Protein AF-0000000083151485 (afdb_homodimer)

Structure (mmCIF, N/CA/C/O backbone):
data_AF-0000000083151485-model_v1
#
loop_
_entity.id
_entity.type
_entity.pdbx_description
1 polymer 'Diacylglycerol kinase'
#
loop_
_atom_site.group_PDB
_atom_site.id
_atom_site.type_symbol
_atom_site.label_atom_id
_atom_site.label_alt_id
_atom_site.label_comp_id
_atom_site.label_asym_id
_atom_site.label_entity_id
_atom_site.label_seq_id
_atom_site.pdbx_PDB_ins_code
_atom_site.Cartn_x
_atom_site.Cartn_y
_atom_site.Cartn_z
_atom_site.occupancy
_atom_site.B_iso_or_equiv
_atom_site.auth_seq_id
_atom_site.auth_comp_id
_atom_site.auth_asym_id
_atom_site.auth_atom_id
_atom_site.pdbx_PDB_model_num
ATOM 1 N N . MET A 1 1 ? -22.031 18.922 10.094 1 28.41 1 MET A N 1
ATOM 2 C CA . MET A 1 1 ? -21.047 17.891 9.75 1 28.41 1 MET A CA 1
ATOM 3 C C . MET A 1 1 ? -21.609 16.953 8.688 1 28.41 1 MET A C 1
ATOM 5 O O . MET A 1 1 ? -22.672 16.359 8.883 1 28.41 1 MET A O 1
ATOM 9 N N . LYS A 1 2 ? -21.5 17.312 7.449 1 38.09 2 LYS A N 1
ATOM 10 C CA . LYS A 1 2 ? -22.344 16.641 6.473 1 38.09 2 LYS A CA 1
ATOM 11 C C . LYS A 1 2 ? -22.422 15.141 6.75 1 38.09 2 LYS A C 1
ATOM 13 O O . LYS A 1 2 ? -21.422 14.531 7.168 1 38.09 2 LYS A O 1
ATOM 18 N N . PRO A 1 3 ? -23.516 14.617 6.891 1 44.16 3 PRO A N 1
ATOM 19 C CA . PRO A 1 3 ? -23.672 13.195 7.207 1 44.16 3 PRO A CA 1
ATOM 20 C C . PRO A 1 3 ? -22.766 12.297 6.367 1 44.16 3 PRO A C 1
ATOM 22 O O . PRO A 1 3 ? -22.641 12.5 5.156 1 44.16 3 PRO A O 1
ATOM 25 N N . GLY A 1 4 ? -21.531 11.992 6.895 1 46.84 4 GLY A N 1
ATOM 26 C CA . GLY A 1 4 ? -20.531 11.219 6.164 1 46.84 4 GLY A CA 1
ATOM 27 C C . GLY A 1 4 ? -21.141 10.117 5.316 1 46.84 4 GLY A C 1
ATOM 28 O O . GLY A 1 4 ? -22.156 9.531 5.688 1 46.84 4 GLY A O 1
ATOM 29 N N . LYS A 1 5 ? -21.156 10.281 4.039 1 56.09 5 LYS A N 1
ATOM 30 C CA . LYS A 1 5 ? -21.688 9.266 3.125 1 56.09 5 LYS A CA 1
ATOM 31 C C . LYS A 1 5 ? -21.547 7.867 3.711 1 56.09 5 LYS A C 1
ATOM 33 O O . LYS A 1 5 ? -20.5 7.523 4.266 1 56.09 5 LYS A O 1
ATOM 38 N N . ARG A 1 6 ? -22.688 7.262 4.109 1 60.94 6 ARG A N 1
ATOM 39 C CA . ARG A 1 6 ? -22.766 5.926 4.688 1 60.94 6 ARG A CA 1
ATOM 40 C C . ARG A 1 6 ? -22.797 4.855 3.602 1 60.94 6 ARG A C 1
ATOM 42 O O . ARG A 1 6 ? -23.188 5.129 2.469 1 60.94 6 ARG A O 1
ATOM 49 N N . GLY A 1 7 ? -22.406 3.799 3.768 1 63.25 7 GLY A N 1
ATOM 50 C CA . GLY A 1 7 ? -22.609 2.604 2.963 1 63.25 7 GLY A CA 1
ATOM 51 C C . GLY A 1 7 ? -21.875 2.656 1.635 1 63.25 7 GLY A C 1
ATOM 52 O O . GLY A 1 7 ? -20.656 2.84 1.596 1 63.25 7 GLY A O 1
ATOM 53 N N . LEU A 1 8 ? -22.578 2.41 0.56 1 72.38 8 LEU A N 1
ATOM 54 C CA . LEU A 1 8 ? -22.125 2.307 -0.822 1 72.38 8 LEU A CA 1
ATOM 55 C C . LEU A 1 8 ? -21.641 3.66 -1.337 1 72.38 8 LEU A C 1
ATOM 57 O O . LEU A 1 8 ? -20.656 3.734 -2.078 1 72.38 8 LEU A O 1
ATOM 61 N N . ALA A 1 9 ? -22.359 4.637 -0.955 1 72.44 9 ALA A N 1
ATOM 62 C CA . ALA A 1 9 ? -22 5.98 -1.4 1 72.44 9 ALA A CA 1
ATOM 63 C C . ALA A 1 9 ? -20.609 6.363 -0.914 1 72.44 9 ALA A C 1
ATOM 65 O O . ALA A 1 9 ? -19.844 7.027 -1.63 1 72.44 9 ALA A O 1
ATOM 66 N N . ARG A 1 10 ? -20.328 5.922 0.227 1 74.88 10 ARG A N 1
ATOM 67 C CA . ARG A 1 10 ? -19.016 6.199 0.784 1 74.88 10 ARG A CA 1
ATOM 68 C C . ARG A 1 10 ? -17.922 5.453 0.019 1 74.88 10 ARG A C 1
ATOM 70 O O . ARG A 1 10 ? -16.844 5.992 -0.227 1 74.88 10 ARG A O 1
ATOM 77 N N . LEU A 1 11 ? -18.297 4.289 -0.333 1 74.94 11 LEU A N 1
ATOM 78 C CA . LEU A 1 11 ? -17.359 3.477 -1.095 1 74.94 11 LEU A CA 1
ATOM 79 C C . LEU A 1 11 ? -17.078 4.105 -2.453 1 74.94 11 LEU A C 1
ATOM 81 O O . LEU A 1 11 ? -15.922 4.129 -2.902 1 74.94 11 LEU A O 1
ATOM 85 N N . ILE A 1 12 ? -18.109 4.547 -3.047 1 78.75 12 ILE A N 1
ATOM 86 C CA . ILE A 1 12 ? -17.969 5.168 -4.359 1 78.75 12 ILE A CA 1
ATOM 87 C C . ILE A 1 12 ? -17.156 6.453 -4.234 1 78.75 12 ILE A C 1
ATOM 89 O O . ILE A 1 12 ? -16.266 6.711 -5.051 1 78.75 12 ILE A O 1
ATOM 93 N N . ALA A 1 13 ? -17.453 7.211 -3.256 1 81.25 13 ALA A N 1
ATOM 94 C CA . ALA A 1 13 ? -16.703 8.445 -3.043 1 81.25 13 ALA A CA 1
ATOM 95 C C . ALA A 1 13 ? -15.227 8.148 -2.775 1 81.25 13 ALA A C 1
ATOM 97 O O . ALA A 1 13 ? -14.336 8.82 -3.305 1 81.25 13 ALA A O 1
ATOM 98 N N . ALA A 1 14 ? -15.016 7.152 -1.971 1 79.5 14 ALA A N 1
ATOM 99 C CA . ALA A 1 14 ? -13.648 6.746 -1.666 1 79.5 14 ALA A CA 1
ATOM 100 C C . ALA A 1 14 ? -12.906 6.32 -2.93 1 79.5 14 ALA A C 1
ATOM 102 O O . ALA A 1 14 ? -11.742 6.664 -3.119 1 79.5 14 ALA A O 1
ATOM 103 N N . ALA A 1 15 ? -13.641 5.621 -3.75 1 84.75 15 ALA A N 1
ATOM 104 C CA . ALA A 1 15 ? -13.055 5.191 -5.02 1 84.75 15 ALA A CA 1
ATOM 105 C C . ALA A 1 15 ? -12.703 6.391 -5.895 1 84.75 15 ALA A C 1
ATOM 107 O O . ALA A 1 15 ? -11.656 6.402 -6.547 1 84.75 15 ALA A O 1
ATOM 108 N N . GLN A 1 16 ? -13.586 7.32 -5.875 1 83.31 16 GLN A N 1
ATOM 109 C CA . GLN A 1 16 ? -13.336 8.523 -6.656 1 83.31 16 GLN A CA 1
ATOM 110 C C . GLN A 1 16 ? -12.109 9.273 -6.141 1 83.31 16 GLN A C 1
ATOM 112 O O . GLN A 1 16 ? -11.266 9.711 -6.922 1 83.31 16 GLN A O 1
ATOM 117 N N . TYR A 1 17 ? -11.992 9.422 -4.852 1 85.5 17 TYR A N 1
ATOM 118 C CA . TYR A 1 17 ? -10.836 10.07 -4.246 1 85.5 17 TYR A CA 1
ATOM 119 C C . TYR A 1 17 ? -9.555 9.336 -4.602 1 85.5 17 TYR A C 1
ATOM 121 O O . TYR A 1 17 ? -8.531 9.961 -4.898 1 85.5 17 TYR A O 1
ATOM 129 N N . SER A 1 18 ? -9.656 8.047 -4.551 1 88.38 18 SER A N 1
ATOM 130 C CA . SER A 1 18 ? -8.492 7.23 -4.879 1 88.38 18 SER A CA 1
ATOM 131 C C . SER A 1 18 ? -8.086 7.406 -6.336 1 88.38 18 SER A C 1
ATOM 133 O O . SER A 1 18 ? -6.898 7.527 -6.645 1 88.38 18 SER A O 1
ATOM 135 N N . CYS A 1 19 ? -9.055 7.453 -7.211 1 90.31 19 CYS A N 1
ATOM 136 C CA . CYS A 1 19 ? -8.773 7.664 -8.625 1 90.31 19 CYS A CA 1
ATOM 137 C C . CYS A 1 19 ? -8.188 9.055 -8.867 1 90.31 19 CYS A C 1
ATOM 139 O O . CYS A 1 19 ? -7.273 9.211 -9.68 1 90.31 19 CYS A O 1
ATOM 141 N N . ASP A 1 20 ? -8.688 9.992 -8.18 1 88.38 20 ASP A N 1
ATOM 142 C CA . ASP A 1 20 ? -8.117 11.336 -8.258 1 88.38 20 ASP A CA 1
ATOM 143 C C . ASP A 1 20 ? -6.668 11.344 -7.793 1 88.38 20 ASP A C 1
ATOM 145 O O . ASP A 1 20 ? -5.824 12.023 -8.383 1 88.38 20 ASP A O 1
ATOM 149 N N . GLY A 1 21 ? -6.445 10.578 -6.777 1 88.19 21 GLY A N 1
ATOM 150 C CA . GLY A 1 21 ? -5.09 10.477 -6.258 1 88.19 21 GLY A CA 1
ATOM 151 C C . GLY A 1 21 ? -4.117 9.859 -7.238 1 88.19 21 GLY A C 1
ATOM 152 O O . GLY A 1 21 ? -3.006 10.359 -7.422 1 88.19 21 GLY A O 1
ATOM 153 N N . LEU A 1 22 ? -4.594 8.844 -7.863 1 93.25 22 LEU A N 1
ATOM 154 C CA . LEU A 1 22 ? -3.771 8.188 -8.875 1 93.25 22 LEU A CA 1
ATOM 155 C C . LEU A 1 22 ? -3.496 9.141 -10.039 1 93.25 22 LEU A C 1
ATOM 157 O O . LEU A 1 22 ? -2.357 9.25 -10.5 1 93.25 22 LEU A O 1
ATOM 161 N N . ALA A 1 23 ? -4.52 9.773 -10.484 1 92.38 23 ALA A N 1
ATOM 162 C CA . ALA A 1 23 ? -4.391 10.711 -11.602 1 92.38 23 ALA A CA 1
ATOM 163 C C . ALA A 1 23 ? -3.459 11.859 -11.242 1 92.38 23 ALA A C 1
ATOM 165 O O . ALA A 1 23 ? -2.611 12.258 -12.047 1 92.38 23 ALA A O 1
ATOM 166 N N . ALA A 1 24 ? -3.594 12.43 -10.109 1 89 24 ALA A N 1
ATOM 167 C CA . ALA A 1 24 ? -2.75 13.531 -9.648 1 89 24 ALA A CA 1
ATOM 168 C C . ALA A 1 24 ? -1.292 13.094 -9.547 1 89 24 ALA A C 1
ATOM 170 O O . ALA A 1 24 ? -0.388 13.812 -9.969 1 89 24 ALA A O 1
ATOM 171 N N . ALA A 1 25 ? -1.093 11.953 -8.938 1 92 25 ALA A N 1
ATOM 172 C CA . ALA A 1 25 ? 0.267 11.438 -8.805 1 92 25 ALA A CA 1
ATOM 173 C C . ALA A 1 25 ? 0.902 11.219 -10.172 1 92 25 ALA A C 1
ATOM 175 O O . ALA A 1 25 ? 2.064 11.562 -10.391 1 92 25 ALA A O 1
ATOM 176 N N . TYR A 1 26 ? 0.165 10.664 -11.109 1 94.25 26 TYR A N 1
ATOM 177 C CA . TYR A 1 26 ? 0.667 10.406 -12.453 1 94.25 26 TYR A CA 1
ATOM 178 C C . TYR A 1 26 ? 1.009 11.703 -13.172 1 94.25 26 TYR A C 1
ATOM 180 O O . TYR A 1 26 ? 2.033 11.789 -13.852 1 94.25 26 TYR A O 1
ATOM 188 N N . ARG A 1 27 ? 0.194 12.688 -13 1 90.88 27 ARG A N 1
ATOM 189 C CA . ARG A 1 27 ? 0.363 13.945 -13.727 1 90.88 27 ARG A CA 1
ATOM 190 C C . ARG A 1 27 ? 1.455 14.797 -13.086 1 90.88 27 ARG A C 1
ATOM 192 O O . ARG A 1 27 ? 2.229 15.453 -13.789 1 90.88 27 ARG A O 1
ATOM 199 N N . ASN A 1 28 ? 1.609 14.773 -11.781 1 89.62 28 ASN A N 1
ATOM 200 C CA . ASN A 1 28 ? 2.439 15.758 -11.109 1 89.62 28 ASN A CA 1
ATOM 201 C C . ASN A 1 28 ? 3.762 15.156 -10.641 1 89.62 28 ASN A C 1
ATOM 203 O O . ASN A 1 28 ? 4.711 15.883 -10.344 1 89.62 28 ASN A O 1
ATOM 207 N N . GLU A 1 29 ? 3.787 13.852 -10.5 1 92.75 29 GLU A N 1
ATOM 208 C CA . GLU A 1 29 ? 4.984 13.188 -10 1 92.75 29 GLU A CA 1
ATOM 209 C C . GLU A 1 29 ? 5.672 12.383 -11.102 1 92.75 29 GLU A C 1
ATOM 211 O O . GLU A 1 29 ? 5.25 11.273 -11.422 1 92.75 29 GLU A O 1
ATOM 216 N N . ALA A 1 30 ? 6.789 12.922 -11.594 1 94 30 ALA A N 1
ATOM 217 C CA . ALA A 1 30 ? 7.523 12.25 -12.664 1 94 30 ALA A CA 1
ATOM 218 C C . ALA A 1 30 ? 7.961 10.852 -12.234 1 94 30 ALA A C 1
ATOM 220 O O . ALA A 1 30 ? 7.914 9.914 -13.031 1 94 30 ALA A O 1
ATOM 221 N N . ALA A 1 31 ? 8.43 10.773 -10.977 1 94.38 31 ALA A N 1
ATO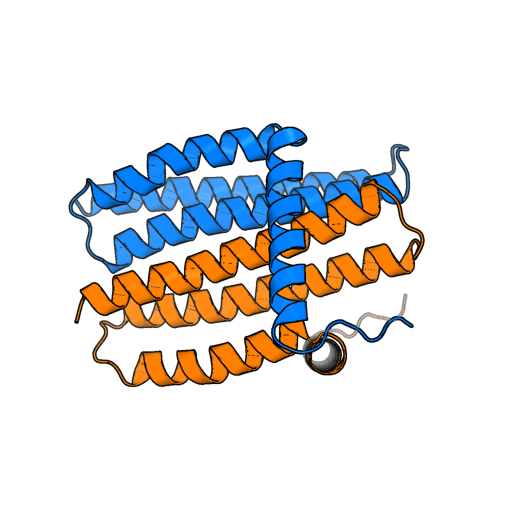M 222 C CA . ALA A 1 31 ? 8.852 9.477 -10.453 1 94.38 31 ALA A CA 1
ATOM 223 C C . ALA A 1 31 ? 7.723 8.461 -10.516 1 94.38 31 ALA A C 1
ATOM 225 O O . ALA A 1 31 ? 7.934 7.312 -10.914 1 94.38 31 ALA A O 1
ATOM 226 N N . PHE A 1 32 ? 6.543 8.789 -10.188 1 96.38 32 PHE A N 1
ATOM 227 C CA . PHE A 1 32 ? 5.41 7.871 -10.227 1 96.38 32 PHE A CA 1
ATOM 228 C C . PHE A 1 32 ? 5.09 7.465 -11.664 1 96.38 32 PHE A C 1
ATOM 230 O O . PHE A 1 32 ? 4.816 6.297 -11.938 1 96.38 32 PHE A O 1
ATOM 237 N N . ARG A 1 33 ? 5.137 8.391 -12.555 1 96.88 33 ARG A N 1
ATOM 238 C CA . ARG A 1 33 ? 4.895 8.102 -13.961 1 96.88 33 ARG A CA 1
ATOM 239 C C . ARG A 1 33 ? 5.887 7.074 -14.492 1 96.88 33 ARG A C 1
ATOM 241 O O . ARG A 1 33 ? 5.504 6.137 -15.195 1 96.88 33 ARG A O 1
ATOM 248 N N . GLN A 1 34 ? 7.07 7.242 -14.172 1 97.44 34 GLN A N 1
ATOM 249 C CA . GLN A 1 34 ? 8.109 6.316 -14.602 1 97.44 34 GLN A CA 1
ATOM 250 C C . GLN A 1 34 ? 7.871 4.914 -14.055 1 97.44 34 GLN A C 1
ATOM 252 O O . GLN A 1 34 ? 8.047 3.922 -14.766 1 97.44 34 GLN A O 1
ATOM 257 N N . LEU A 1 35 ? 7.457 4.891 -12.828 1 98.12 35 LEU A N 1
ATOM 258 C CA . LEU A 1 35 ? 7.184 3.594 -12.211 1 98.12 35 LEU A CA 1
ATOM 259 C C . LEU A 1 35 ? 5.977 2.928 -12.859 1 98.12 35 LEU A C 1
ATOM 261 O O . LEU A 1 35 ? 5.965 1.712 -13.062 1 98.12 35 LEU A O 1
ATOM 265 N N . VAL A 1 36 ? 4.973 3.699 -13.141 1 98 36 VAL A N 1
ATOM 266 C CA . VAL A 1 36 ? 3.793 3.146 -13.797 1 98 36 VAL A CA 1
ATOM 267 C C . VAL A 1 36 ? 4.195 2.492 -15.117 1 98 36 VAL A C 1
ATOM 269 O O . VAL A 1 36 ? 3.771 1.373 -15.422 1 98 36 VAL A O 1
ATOM 272 N N . TRP A 1 37 ? 5.047 3.123 -15.867 1 97.88 37 TRP A N 1
ATOM 273 C CA . TRP A 1 37 ? 5.477 2.586 -17.156 1 97.88 37 TRP A CA 1
ATOM 274 C C . TRP A 1 37 ? 6.383 1.374 -16.969 1 97.88 37 TRP A C 1
ATOM 276 O O . TRP A 1 37 ? 6.301 0.402 -17.719 1 97.88 37 TRP A O 1
ATOM 286 N N . LEU A 1 38 ? 7.254 1.424 -16.031 1 98.38 38 LEU A N 1
ATOM 287 C CA . LEU A 1 38 ? 8.109 0.281 -15.719 1 98.38 38 LEU A CA 1
ATOM 288 C C . LEU A 1 38 ? 7.27 -0.956 -15.414 1 98.38 38 LEU A C 1
ATOM 290 O O . LEU A 1 38 ? 7.496 -2.021 -15.992 1 98.38 38 LEU A O 1
ATOM 294 N N . HIS A 1 39 ? 6.27 -0.788 -14.586 1 98.44 39 HIS A N 1
ATOM 295 C CA . HIS A 1 39 ? 5.488 -1.941 -14.156 1 98.44 39 HIS A CA 1
ATOM 296 C C . HIS A 1 39 ? 4.473 -2.348 -15.219 1 98.44 39 HIS A C 1
ATOM 298 O O . HIS A 1 39 ? 4.039 -3.502 -15.258 1 98.44 39 HIS A O 1
ATOM 304 N N . ALA A 1 40 ? 4.113 -1.4 -16.125 1 98.12 40 ALA A N 1
ATOM 305 C CA . ALA A 1 40 ? 3.283 -1.755 -17.281 1 98.12 40 ALA A CA 1
ATOM 306 C C . ALA A 1 40 ? 3.99 -2.768 -18.172 1 98.12 40 ALA A C 1
ATOM 308 O O . ALA A 1 40 ? 3.34 -3.533 -18.891 1 98.12 40 ALA A O 1
ATOM 309 N N . VAL A 1 41 ? 5.27 -2.779 -18.125 1 98.25 41 VAL A N 1
ATOM 310 C CA . VAL A 1 41 ? 6.066 -3.727 -18.891 1 98.25 41 VAL A CA 1
ATOM 311 C C . VAL A 1 41 ? 6.316 -4.988 -18.062 1 98.25 41 VAL A C 1
ATOM 313 O O . VAL A 1 41 ? 6.113 -6.105 -18.547 1 98.25 41 VAL A O 1
ATOM 316 N N . LEU A 1 42 ? 6.68 -4.879 -16.844 1 98.56 42 LEU A N 1
ATOM 317 C CA . LEU A 1 42 ? 7.098 -6 -16 1 98.56 42 LEU A CA 1
ATOM 318 C C . LEU A 1 42 ? 5.922 -6.922 -15.703 1 98.56 42 LEU A C 1
ATOM 320 O O . LEU A 1 42 ? 6.086 -8.141 -15.641 1 98.56 42 LEU A O 1
ATOM 324 N N . LEU A 1 43 ? 4.715 -6.328 -15.484 1 98.5 43 LEU A N 1
ATOM 325 C CA . LEU A 1 43 ? 3.57 -7.137 -15.078 1 98.5 43 LEU A CA 1
ATOM 326 C C . LEU A 1 43 ? 3.162 -8.102 -16.188 1 98.5 43 LEU A C 1
ATOM 328 O O . LEU A 1 43 ? 3.033 -9.305 -15.953 1 98.5 43 LEU A O 1
ATOM 332 N N . PRO A 1 44 ? 3.008 -7.664 -17.484 1 98.19 44 PRO A N 1
ATOM 333 C CA . PRO A 1 44 ? 2.734 -8.617 -18.547 1 98.19 44 PRO A CA 1
ATOM 334 C C . PRO A 1 44 ? 3.855 -9.641 -18.734 1 98.19 44 PRO A C 1
ATOM 336 O O . PRO A 1 44 ? 3.588 -10.812 -19.016 1 98.19 44 PRO A O 1
ATOM 339 N N . LEU A 1 45 ? 5.117 -9.25 -18.547 1 97.94 45 LEU A N 1
ATOM 340 C CA . LEU A 1 45 ? 6.242 -10.164 -18.672 1 97.94 45 LEU A CA 1
ATOM 341 C C . LEU A 1 45 ? 6.164 -11.281 -17.656 1 97.94 45 LEU A C 1
ATOM 343 O O . LEU A 1 45 ? 6.562 -12.414 -17.922 1 97.94 45 LEU A O 1
ATOM 347 N N . ALA A 1 46 ? 5.633 -11 -16.469 1 98.06 46 ALA A N 1
ATOM 348 C CA . ALA A 1 46 ? 5.492 -12 -15.414 1 98.06 46 ALA A CA 1
ATOM 349 C C . ALA A 1 46 ? 4.559 -13.125 -15.852 1 98.06 46 ALA A C 1
ATOM 351 O O . ALA A 1 46 ? 4.676 -14.258 -15.367 1 98.06 46 ALA A O 1
ATOM 352 N N . PHE A 1 47 ? 3.697 -12.836 -16.812 1 97.44 47 PHE A N 1
ATOM 353 C CA . PHE A 1 47 ? 2.738 -13.836 -17.25 1 97.44 47 PHE A CA 1
ATOM 354 C C . PHE A 1 47 ? 3.201 -14.484 -18.562 1 97.44 47 PHE A C 1
ATOM 356 O O . PHE A 1 47 ? 2.629 -15.484 -19 1 97.44 47 PHE A O 1
ATOM 363 N N . CYS A 1 48 ? 4.219 -13.93 -19.172 1 97.31 48 CYS A N 1
ATOM 364 C CA . CYS A 1 48 ? 4.746 -14.469 -20.422 1 97.31 48 CYS A CA 1
ATOM 365 C C . CYS A 1 48 ? 5.742 -15.594 -20.156 1 97.31 48 CYS A C 1
ATOM 367 O O . CYS A 1 48 ? 5.914 -16.484 -20.984 1 97.31 48 CYS A O 1
ATOM 369 N N . PHE A 1 49 ? 6.391 -15.539 -19.031 1 97.12 49 PHE A N 1
ATOM 370 C CA . PHE A 1 49 ? 7.355 -16.578 -18.672 1 97.12 49 PHE A CA 1
ATOM 371 C C . PHE A 1 49 ? 6.672 -17.719 -17.922 1 97.12 49 PHE A C 1
ATOM 373 O O . PHE A 1 49 ? 5.582 -17.547 -17.375 1 97.12 49 PHE A O 1
ATOM 380 N N . ASP A 1 50 ? 7.254 -18.891 -17.938 1 96.75 50 ASP A N 1
ATOM 381 C CA . ASP A 1 50 ? 6.684 -20.078 -17.312 1 96.75 50 ASP A CA 1
ATOM 382 C C . ASP A 1 50 ? 7.113 -20.188 -15.852 1 96.75 50 ASP A C 1
ATOM 384 O O . ASP A 1 50 ? 7.793 -21.141 -15.461 1 96.75 50 ASP A O 1
ATOM 388 N N . PHE A 1 51 ? 6.66 -19.312 -15.031 1 97.19 51 PHE A N 1
ATOM 389 C CA . PHE A 1 51 ? 6.891 -19.312 -13.594 1 97.19 51 PHE A CA 1
ATOM 390 C C . PHE A 1 51 ? 5.781 -20.078 -12.867 1 97.19 51 PHE A C 1
ATOM 392 O O . PHE A 1 51 ? 4.621 -20.031 -13.289 1 97.19 51 PHE A O 1
ATOM 399 N N . ASP A 1 52 ? 6.207 -20.719 -11.719 1 96.88 52 ASP A N 1
ATOM 400 C CA . ASP A 1 52 ? 5.18 -21.219 -10.82 1 96.88 52 ASP A CA 1
ATOM 401 C C . ASP A 1 52 ? 4.312 -20.094 -10.281 1 96.88 52 ASP A C 1
ATOM 403 O O . ASP A 1 52 ? 4.754 -18.938 -10.211 1 96.88 52 ASP A O 1
ATOM 407 N N . THR A 1 53 ? 3.119 -20.422 -9.914 1 97.5 53 THR A N 1
ATOM 408 C CA . THR A 1 53 ? 2.141 -19.422 -9.508 1 97.5 53 THR A CA 1
ATOM 409 C C . THR A 1 53 ? 2.67 -18.578 -8.336 1 97.5 53 THR A C 1
ATOM 411 O O . THR A 1 53 ? 2.566 -17.359 -8.352 1 97.5 53 THR A O 1
ATOM 414 N N . PRO A 1 54 ? 3.316 -19.172 -7.336 1 98 54 PRO A N 1
ATOM 415 C CA . PRO A 1 54 ? 3.793 -18.328 -6.234 1 98 54 PRO A CA 1
ATOM 416 C C . PRO A 1 54 ? 4.887 -17.359 -6.668 1 98 54 PRO A C 1
ATOM 418 O O . PRO A 1 54 ? 4.961 -16.234 -6.152 1 98 54 PRO A O 1
ATOM 421 N N . VAL A 1 55 ? 5.734 -17.781 -7.566 1 98.38 55 VAL A N 1
ATOM 422 C CA . VAL A 1 55 ? 6.773 -16.891 -8.078 1 98.38 55 VAL A CA 1
ATOM 423 C C . VAL A 1 55 ? 6.133 -15.727 -8.828 1 98.38 55 VAL A C 1
ATOM 425 O O . VAL A 1 55 ? 6.508 -14.57 -8.625 1 98.38 55 VAL A O 1
ATOM 428 N N . ARG A 1 56 ? 5.18 -16 -9.633 1 98.56 56 ARG A N 1
ATOM 429 C CA . ARG A 1 56 ? 4.457 -14.969 -10.367 1 98.56 56 ARG A CA 1
ATOM 430 C C . ARG A 1 56 ? 3.752 -14.008 -9.422 1 98.56 56 ARG A C 1
ATOM 432 O O . ARG A 1 56 ? 3.764 -12.797 -9.641 1 98.56 56 ARG A O 1
ATOM 439 N N . MET A 1 57 ? 3.139 -14.547 -8.43 1 98.75 57 MET A N 1
ATOM 440 C CA . MET A 1 57 ? 2.465 -13.719 -7.438 1 98.75 57 MET A CA 1
ATOM 441 C C . MET A 1 57 ? 3.453 -12.789 -6.746 1 98.75 57 MET A C 1
ATOM 443 O O . MET A 1 57 ? 3.139 -11.625 -6.48 1 98.75 57 MET A O 1
ATOM 447 N N . LEU A 1 58 ? 4.625 -13.273 -6.461 1 98.75 58 LEU A N 1
ATOM 448 C CA . LEU A 1 58 ? 5.637 -12.453 -5.805 1 98.75 58 LEU A CA 1
ATOM 449 C C . LEU A 1 58 ? 6.09 -11.32 -6.719 1 98.75 58 LEU A C 1
ATOM 451 O O . LEU A 1 58 ? 6.312 -10.195 -6.262 1 98.75 58 LEU A O 1
ATOM 455 N N . LEU A 1 59 ? 6.254 -11.625 -7.984 1 98.81 59 LEU A N 1
ATOM 456 C CA . LEU A 1 59 ? 6.633 -10.586 -8.938 1 98.81 59 LEU A CA 1
ATOM 457 C C . LEU A 1 59 ? 5.543 -9.523 -9.039 1 98.81 59 LEU A C 1
ATOM 459 O O . LEU A 1 59 ? 5.836 -8.32 -9.016 1 98.81 59 LEU A O 1
ATOM 463 N N . VAL A 1 60 ? 4.297 -9.953 -9.141 1 98.81 60 VAL A N 1
ATOM 464 C CA . VAL A 1 60 ? 3.164 -9.039 -9.188 1 98.81 60 VAL A CA 1
ATOM 465 C C . VAL A 1 60 ? 3.098 -8.234 -7.887 1 98.81 60 VAL A C 1
ATOM 467 O O . VAL A 1 60 ? 2.936 -7.012 -7.91 1 98.81 60 VAL A O 1
ATOM 470 N N . GLY A 1 61 ? 3.252 -8.883 -6.785 1 98.75 61 GLY A N 1
ATOM 471 C CA . GLY A 1 61 ? 3.221 -8.242 -5.484 1 98.75 61 GLY A CA 1
ATOM 472 C C . GLY A 1 61 ? 4.285 -7.176 -5.316 1 98.75 61 GLY A C 1
ATOM 473 O O . GLY A 1 61 ? 4.012 -6.09 -4.801 1 98.75 61 GLY A O 1
ATOM 474 N N . ALA A 1 62 ? 5.492 -7.516 -5.719 1 98.81 62 ALA A N 1
ATOM 475 C CA . ALA A 1 62 ? 6.59 -6.555 -5.621 1 98.81 62 ALA A CA 1
ATOM 476 C C . ALA A 1 62 ? 6.312 -5.32 -6.473 1 98.81 62 ALA A C 1
ATOM 478 O O . ALA A 1 62 ? 6.625 -4.195 -6.062 1 98.81 62 ALA A O 1
ATOM 479 N N . SER A 1 63 ? 5.797 -5.523 -7.613 1 98.81 63 SER A N 1
ATOM 480 C CA . SER A 1 63 ? 5.465 -4.418 -8.508 1 98.81 63 SER A CA 1
ATOM 481 C C . SER A 1 63 ? 4.43 -3.49 -7.883 1 98.81 63 SER A C 1
ATOM 483 O O . SER A 1 63 ? 4.605 -2.271 -7.875 1 98.81 63 SER A O 1
ATOM 485 N N . LEU A 1 64 ? 3.371 -4.055 -7.367 1 98.75 64 LEU A N 1
ATOM 486 C CA . LEU A 1 64 ? 2.307 -3.234 -6.801 1 98.75 64 LEU A CA 1
ATOM 487 C C . LEU A 1 64 ? 2.756 -2.59 -5.492 1 98.75 64 LEU A C 1
ATOM 489 O O . LEU A 1 64 ? 2.359 -1.465 -5.18 1 98.75 64 LEU A O 1
ATOM 493 N N . LEU A 1 65 ? 3.604 -3.289 -4.75 1 98.62 65 LEU A N 1
ATOM 494 C CA . LEU A 1 65 ? 4.18 -2.701 -3.547 1 98.62 65 LEU A CA 1
ATOM 495 C C . LEU A 1 65 ? 5.012 -1.47 -3.887 1 98.62 65 LEU A C 1
ATOM 497 O O . LEU A 1 65 ? 4.945 -0.457 -3.186 1 98.62 65 LEU A O 1
ATOM 501 N N . SER A 1 66 ? 5.789 -1.562 -4.949 1 98.75 66 SER A N 1
ATOM 502 C CA . SER A 1 66 ? 6.598 -0.427 -5.391 1 98.75 66 SER A CA 1
ATOM 503 C C . SER A 1 66 ? 5.723 0.788 -5.691 1 98.75 66 SER A C 1
ATOM 505 O O . SER A 1 66 ? 6.086 1.917 -5.355 1 98.75 66 SER A O 1
ATOM 507 N N . LEU A 1 67 ? 4.598 0.592 -6.293 1 98.62 67 LEU A N 1
ATOM 508 C CA . LEU A 1 67 ? 3.678 1.686 -6.586 1 98.62 67 LEU A CA 1
ATOM 509 C C . LEU A 1 67 ? 3.08 2.25 -5.301 1 98.62 67 LEU A C 1
ATOM 511 O O . LEU A 1 67 ? 2.949 3.467 -5.152 1 98.62 67 LEU A O 1
ATOM 515 N N . ILE A 1 68 ? 2.699 1.395 -4.359 1 98.62 68 ILE A N 1
ATOM 516 C CA . ILE A 1 68 ? 2.156 1.802 -3.066 1 98.62 68 ILE A CA 1
ATOM 517 C C . ILE A 1 68 ? 3.168 2.684 -2.336 1 98.62 68 ILE A C 1
ATOM 519 O O . ILE A 1 68 ? 2.812 3.742 -1.812 1 98.62 68 ILE A O 1
ATOM 523 N N . VAL A 1 69 ? 4.414 2.289 -2.342 1 98.56 69 VAL A N 1
ATOM 524 C CA . VAL A 1 69 ? 5.473 3.014 -1.65 1 98.56 69 VAL A CA 1
ATOM 525 C C . VAL A 1 69 ? 5.629 4.406 -2.258 1 98.56 69 VAL A C 1
ATOM 527 O O . VAL A 1 69 ? 5.7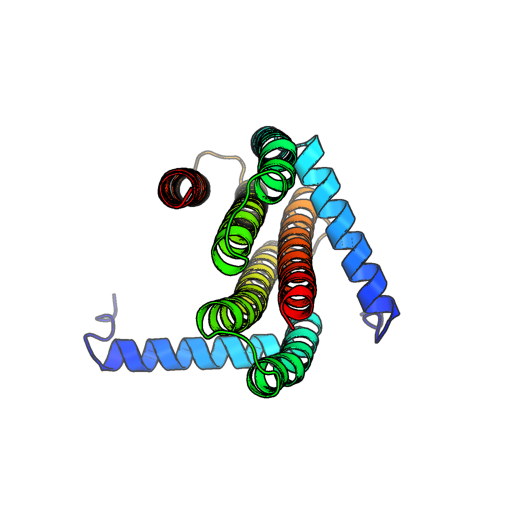66 5.395 -1.533 1 98.56 69 VAL A O 1
ATOM 530 N N . GLU A 1 70 ? 5.629 4.52 -3.52 1 98.5 70 GLU A N 1
ATOM 531 C CA . GLU A 1 70 ? 5.773 5.816 -4.176 1 98.5 70 GLU A CA 1
ATOM 532 C C . GLU A 1 70 ? 4.59 6.727 -3.863 1 98.5 70 GLU A C 1
ATOM 534 O O . GLU A 1 70 ? 4.754 7.938 -3.709 1 98.5 70 GLU A O 1
ATOM 539 N N . LEU A 1 71 ? 3.387 6.137 -3.84 1 98.06 71 LEU A N 1
ATOM 540 C CA . LEU A 1 71 ? 2.205 6.918 -3.484 1 98.06 71 LEU A CA 1
ATOM 541 C C . LEU A 1 71 ? 2.322 7.465 -2.064 1 98.06 71 LEU A C 1
ATOM 543 O O . LEU A 1 71 ? 1.962 8.617 -1.805 1 98.06 71 LEU A O 1
ATOM 547 N N . PHE A 1 72 ? 2.855 6.645 -1.163 1 97.81 72 PHE A N 1
ATOM 548 C CA . PHE A 1 72 ? 3.117 7.137 0.184 1 97.81 72 PHE A CA 1
ATOM 549 C C . PHE A 1 72 ? 4.172 8.234 0.161 1 97.81 72 PHE A C 1
ATOM 551 O O . PHE A 1 72 ? 4.055 9.234 0.876 1 97.81 72 PHE A O 1
ATOM 558 N N . ASN A 1 73 ? 5.215 8.102 -0.657 1 97.75 73 ASN A N 1
ATOM 559 C CA . ASN A 1 73 ? 6.227 9.148 -0.785 1 97.75 73 ASN A CA 1
ATOM 560 C C . ASN A 1 73 ? 5.617 10.453 -1.281 1 97.75 73 ASN A C 1
ATOM 562 O O . ASN A 1 73 ? 5.961 11.531 -0.789 1 97.75 73 ASN A O 1
ATOM 566 N N . THR A 1 74 ? 4.73 10.32 -2.252 1 96.88 74 THR A N 1
ATOM 567 C CA . THR A 1 74 ? 4.016 11.477 -2.775 1 96.88 74 THR A CA 1
ATOM 568 C C . THR A 1 74 ? 3.205 12.156 -1.673 1 96.88 74 THR A C 1
ATOM 570 O O . THR A 1 74 ? 3.219 13.383 -1.55 1 96.88 74 THR A O 1
ATOM 573 N N . ALA A 1 75 ? 2.48 11.383 -0.867 1 96.62 75 ALA A N 1
ATOM 574 C CA . ALA A 1 75 ? 1.695 11.922 0.241 1 96.62 75 ALA A CA 1
ATOM 575 C C . ALA A 1 75 ? 2.588 12.641 1.249 1 96.62 75 ALA A C 1
ATOM 577 O O . ALA A 1 75 ? 2.258 13.742 1.708 1 96.62 75 ALA A O 1
ATOM 578 N N . ILE A 1 76 ? 3.713 12.016 1.58 1 96.5 76 ILE A N 1
ATOM 579 C CA . ILE A 1 76 ? 4.656 12.594 2.533 1 96.5 76 ILE A CA 1
ATOM 580 C C . ILE A 1 76 ? 5.184 13.922 2 1 96.5 76 ILE A C 1
ATOM 582 O O . ILE A 1 76 ? 5.223 14.914 2.727 1 96.5 76 ILE A O 1
ATOM 586 N N . GLU A 1 77 ? 5.586 13.969 0.758 1 95.62 77 GLU A N 1
ATOM 587 C CA . GLU A 1 77 ? 6.082 15.195 0.141 1 95.62 77 GLU A CA 1
ATOM 588 C C . GLU A 1 77 ? 5.027 16.297 0.188 1 95.62 77 GLU A C 1
ATOM 590 O O . GLU A 1 77 ? 5.344 17.453 0.493 1 95.62 77 GLU A O 1
ATOM 595 N N . ALA A 1 78 ? 3.795 15.945 -0.094 1 94.5 78 ALA A N 1
ATOM 596 C CA . ALA A 1 78 ? 2.709 16.922 -0.086 1 94.5 78 ALA A CA 1
ATOM 597 C C . ALA A 1 78 ? 2.479 17.469 1.317 1 94.5 78 ALA A C 1
ATOM 599 O O . ALA A 1 78 ? 2.266 18.672 1.49 1 94.5 78 ALA A O 1
ATOM 600 N N . VAL A 1 79 ? 2.535 16.641 2.324 1 94.94 79 VAL A N 1
ATOM 601 C CA . VAL A 1 79 ? 2.354 17.062 3.709 1 94.94 79 VAL A CA 1
ATOM 602 C C . VAL A 1 79 ? 3.479 18 4.117 1 94.94 79 VAL A C 1
ATOM 604 O O . VAL A 1 79 ? 3.23 19.047 4.73 1 94.94 79 VAL A O 1
ATOM 607 N N . VAL A 1 80 ? 4.699 17.609 3.787 1 94.81 80 VAL A N 1
ATOM 608 C CA . VAL A 1 80 ? 5.867 18.406 4.141 1 94.81 80 VAL A CA 1
ATOM 609 C C . VAL A 1 80 ? 5.777 19.781 3.479 1 94.81 80 VAL A C 1
ATOM 611 O O . VAL A 1 80 ? 6.027 20.812 4.117 1 94.81 80 VAL A O 1
ATOM 614 N N . ASP A 1 81 ? 5.352 19.828 2.227 1 92.75 81 ASP A N 1
ATOM 615 C CA . ASP A 1 81 ? 5.23 21.078 1.492 1 92.75 81 ASP A CA 1
ATOM 616 C C . ASP A 1 81 ? 4.078 21.922 2.027 1 92.75 81 ASP A C 1
ATOM 618 O O . ASP A 1 81 ? 4.102 23.156 1.938 1 92.75 81 ASP A O 1
ATOM 622 N N . ARG A 1 82 ? 3.061 21.266 2.549 1 90.62 82 ARG A N 1
ATOM 623 C CA . ARG A 1 82 ? 1.918 21.953 3.131 1 90.62 82 ARG A CA 1
ATOM 624 C C . ARG A 1 82 ? 2.324 22.719 4.387 1 90.62 82 ARG A C 1
ATOM 626 O O . ARG A 1 82 ? 1.761 23.781 4.684 1 90.62 82 ARG A O 1
ATOM 633 N N . ILE A 1 83 ? 3.217 22.172 5.156 1 89.5 83 ILE A N 1
ATOM 634 C CA . ILE A 1 83 ? 3.707 22.828 6.363 1 89.5 83 ILE A CA 1
ATOM 635 C C . ILE A 1 83 ? 4.562 24.031 5.984 1 89.5 83 ILE A C 1
ATOM 637 O O . ILE A 1 83 ? 4.344 25.141 6.48 1 89.5 83 ILE A O 1
ATOM 641 N N . SER A 1 84 ? 5.578 23.797 5.199 1 85.5 84 SER A N 1
ATOM 642 C CA . SER A 1 84 ? 6.426 24.891 4.719 1 85.5 84 SER A CA 1
ATOM 643 C C . SER A 1 84 ? 7.234 24.453 3.498 1 85.5 84 SER A C 1
ATOM 645 O O . SER A 1 84 ? 7.684 23.312 3.414 1 85.5 84 SER A O 1
ATOM 647 N N . THR A 1 85 ? 7.367 25.422 2.676 1 81.31 85 THR A N 1
ATOM 648 C CA . THR A 1 85 ? 8.188 25.156 1.497 1 81.31 85 THR A CA 1
ATOM 649 C C . THR A 1 85 ? 9.641 25.516 1.754 1 81.31 85 THR A C 1
ATOM 651 O O . THR A 1 85 ? 10.508 25.266 0.916 1 81.31 85 THR A O 1
ATOM 654 N N . GLU A 1 86 ? 9.836 26.078 2.924 1 85.19 86 GLU A N 1
ATOM 655 C CA . GLU A 1 86 ? 11.195 26.453 3.273 1 85.19 86 GLU A CA 1
ATOM 656 C C . GLU A 1 86 ? 12.055 25.234 3.594 1 85.19 86 GLU A C 1
ATOM 658 O O . GLU A 1 86 ? 11.531 24.219 4.051 1 85.19 86 GLU A O 1
ATOM 663 N N . LEU A 1 87 ? 13.289 25.422 3.252 1 84.25 87 LEU A N 1
ATOM 664 C CA . LEU A 1 87 ? 14.219 24.344 3.574 1 84.25 87 LEU A CA 1
ATOM 665 C C . LEU A 1 87 ? 14.352 24.188 5.086 1 84.25 87 LEU A C 1
ATOM 667 O O . LEU A 1 87 ? 14.742 25.125 5.785 1 84.25 87 LEU A O 1
ATOM 671 N N . HIS A 1 88 ? 13.914 23.094 5.551 1 89.88 88 HIS A N 1
ATOM 672 C CA . HIS A 1 88 ? 14.016 22.719 6.961 1 89.88 88 HIS A CA 1
ATOM 673 C C . HIS A 1 88 ? 14.617 21.328 7.121 1 89.88 88 HIS A C 1
ATOM 675 O O . HIS A 1 88 ? 14.273 20.406 6.371 1 89.88 88 HIS A O 1
ATOM 681 N N . PRO A 1 89 ? 15.523 21.266 8.008 1 90.38 89 PRO A N 1
ATOM 682 C CA . PRO A 1 89 ? 16.203 19.984 8.172 1 90.38 89 PRO A CA 1
ATOM 683 C C . PRO A 1 89 ? 15.242 18.812 8.367 1 90.38 89 PRO A C 1
ATOM 685 O O . PRO A 1 89 ? 15.438 17.75 7.789 1 90.38 89 PRO A O 1
ATOM 688 N N . LEU A 1 90 ? 14.227 18.906 9.086 1 91.75 90 LEU A N 1
ATOM 689 C CA . LEU A 1 90 ? 13.266 17.828 9.328 1 91.75 90 LEU A CA 1
ATOM 690 C C . LEU A 1 90 ? 12.484 17.516 8.055 1 91.75 90 LEU A C 1
ATOM 692 O O . LEU A 1 90 ? 12.125 16.359 7.82 1 91.75 90 LEU A O 1
ATOM 696 N N . SER A 1 91 ? 12.18 18.516 7.242 1 93.75 91 SER A N 1
ATOM 697 C CA . SER A 1 91 ? 11.516 18.297 5.965 1 93.75 91 SER A CA 1
ATOM 698 C C . SER A 1 91 ? 12.383 17.484 5.016 1 93.75 91 SER A C 1
ATOM 700 O O . SER A 1 91 ? 11.883 16.594 4.316 1 93.75 91 SER A O 1
ATOM 702 N N . LYS A 1 92 ? 13.68 17.875 5 1 93.94 92 LYS A N 1
ATOM 703 C CA . LYS A 1 92 ? 14.609 17.125 4.156 1 93.94 92 LYS A CA 1
ATOM 704 C C . LYS A 1 92 ? 14.688 15.664 4.578 1 93.94 92 LYS A C 1
ATOM 706 O O . LYS A 1 92 ? 14.703 14.766 3.73 1 93.94 92 LYS A O 1
ATOM 711 N N . ILE A 1 93 ? 14.766 15.367 5.844 1 95.38 93 ILE A N 1
ATOM 712 C CA . ILE A 1 93 ? 14.812 14.008 6.355 1 95.38 93 ILE A CA 1
ATOM 713 C C . ILE A 1 93 ? 13.57 13.242 5.918 1 95.38 93 ILE A C 1
ATOM 715 O O . ILE A 1 93 ? 13.656 12.102 5.465 1 95.38 93 ILE A O 1
ATOM 719 N N . ALA A 1 94 ? 12.391 13.844 6.059 1 95.56 94 ALA A N 1
ATOM 720 C CA . ALA A 1 94 ? 11.133 13.203 5.684 1 95.56 94 ALA A CA 1
ATOM 721 C C . ALA A 1 94 ? 11.117 12.844 4.199 1 95.56 94 ALA A C 1
ATOM 723 O O . ALA A 1 94 ? 10.812 11.703 3.836 1 95.56 94 ALA A O 1
ATOM 724 N N . LYS A 1 95 ? 11.492 13.766 3.316 1 95.62 95 LYS A N 1
ATOM 725 C CA . LYS A 1 95 ? 11.477 13.547 1.873 1 95.62 95 LYS A CA 1
ATOM 726 C C . LYS A 1 95 ? 12.547 12.539 1.459 1 95.62 95 LYS A C 1
ATOM 728 O O . LYS A 1 95 ? 12.305 11.672 0.613 1 95.62 95 LYS A O 1
ATOM 733 N N . ASP A 1 96 ? 13.734 12.656 2.1 1 96.62 96 ASP A N 1
ATOM 734 C CA . ASP A 1 96 ? 14.82 11.727 1.801 1 96.62 96 ASP A CA 1
ATOM 735 C C . ASP A 1 96 ? 14.453 10.305 2.229 1 96.62 96 ASP A C 1
ATOM 737 O O . ASP A 1 96 ? 14.773 9.336 1.532 1 96.62 96 ASP A O 1
ATOM 741 N N . ALA A 1 97 ? 13.844 10.172 3.4 1 97.12 97 ALA A N 1
ATOM 742 C CA . ALA A 1 97 ? 13.43 8.852 3.881 1 97.12 97 ALA A CA 1
ATOM 743 C C . ALA A 1 97 ? 12.391 8.227 2.949 1 97.12 97 ALA A C 1
ATOM 745 O O . ALA A 1 97 ? 12.453 7.031 2.66 1 97.12 97 ALA A O 1
ATOM 746 N N . GLY A 1 98 ? 11.406 9 2.459 1 97.19 98 GLY A N 1
ATOM 747 C CA . GLY A 1 98 ? 10.461 8.516 1.463 1 97.19 98 GLY A CA 1
ATOM 748 C C . GLY A 1 98 ? 11.133 8.023 0.194 1 97.19 98 GLY A C 1
ATOM 749 O O . GLY A 1 98 ? 10.82 6.945 -0.303 1 97.19 98 GLY A O 1
ATOM 750 N N . SER A 1 99 ? 12.047 8.805 -0.26 1 97 99 SER A N 1
ATOM 751 C CA . SER A 1 99 ? 12.797 8.43 -1.453 1 97 99 SER A CA 1
ATOM 752 C C . SER A 1 99 ? 13.609 7.16 -1.223 1 97 99 SER A C 1
ATOM 754 O O . SER A 1 99 ? 13.711 6.316 -2.115 1 97 99 SER A O 1
ATOM 756 N N . ALA A 1 100 ? 14.18 7.035 -0.078 1 98.19 100 ALA A N 1
ATOM 757 C CA . ALA A 1 100 ? 14.945 5.836 0.27 1 98.19 100 ALA A CA 1
ATOM 758 C C . ALA A 1 100 ? 14.047 4.605 0.296 1 98.19 100 ALA A C 1
ATOM 760 O O . ALA A 1 100 ? 14.453 3.521 -0.133 1 98.19 100 ALA A O 1
ATOM 761 N N . ALA A 1 101 ? 12.852 4.727 0.89 1 98.44 101 ALA A N 1
ATOM 762 C CA . ALA A 1 101 ? 11.891 3.629 0.881 1 98.44 101 ALA A CA 1
ATOM 763 C C . ALA A 1 101 ? 11.609 3.156 -0.542 1 98.44 101 ALA A C 1
ATOM 765 O O . ALA A 1 101 ? 11.562 1.952 -0.805 1 98.44 101 ALA A O 1
ATOM 766 N N . GLN A 1 102 ? 11.445 4.074 -1.471 1 98.19 102 GLN A N 1
ATOM 767 C CA . GLN A 1 102 ? 11.195 3.723 -2.863 1 98.19 102 GLN A CA 1
ATOM 768 C C . GLN A 1 102 ? 12.391 3.012 -3.48 1 98.19 102 GLN A C 1
ATOM 770 O O . GLN A 1 102 ? 12.234 2.066 -4.254 1 98.19 102 GLN A O 1
ATOM 775 N N . LEU A 1 103 ? 13.586 3.438 -3.176 1 97.94 103 LEU A N 1
ATOM 776 C CA . LEU A 1 103 ? 14.789 2.762 -3.658 1 97.94 103 LEU A CA 1
ATOM 777 C C . LEU A 1 103 ? 14.828 1.312 -3.188 1 97.94 103 LEU A C 1
ATOM 779 O O . LEU A 1 103 ? 15.125 0.408 -3.969 1 97.94 103 LEU A O 1
ATOM 783 N N . VAL A 1 104 ? 14.508 1.097 -1.946 1 98.69 104 VAL A N 1
ATOM 784 C CA . VAL A 1 104 ? 14.484 -0.251 -1.389 1 98.69 104 VAL A CA 1
ATOM 785 C C . VAL A 1 104 ? 13.422 -1.086 -2.096 1 98.69 104 VAL A C 1
ATOM 787 O O . VAL A 1 104 ? 13.641 -2.262 -2.395 1 98.69 104 VAL A O 1
ATOM 790 N N . ALA A 1 105 ? 12.242 -0.476 -2.367 1 98.62 105 ALA A N 1
ATOM 791 C CA . ALA A 1 105 ? 11.188 -1.181 -3.088 1 98.62 105 ALA A CA 1
ATOM 792 C C . ALA A 1 105 ? 11.648 -1.579 -4.484 1 98.62 105 ALA A C 1
ATOM 794 O O . ALA A 1 105 ? 11.359 -2.684 -4.949 1 98.62 105 ALA A O 1
ATOM 795 N N . LEU A 1 106 ? 12.383 -0.699 -5.141 1 98.5 106 LEU A N 1
ATOM 796 C CA . LEU A 1 106 ? 12.891 -1.005 -6.473 1 98.5 106 LEU A CA 1
ATOM 797 C C . LEU A 1 106 ? 13.945 -2.105 -6.414 1 98.5 106 LEU A C 1
ATOM 799 O O . LEU A 1 106 ? 14.023 -2.947 -7.312 1 98.5 106 LEU A O 1
ATOM 803 N N . LEU A 1 107 ? 14.742 -2.1 -5.406 1 98.62 107 LEU A N 1
ATOM 804 C CA . LEU A 1 107 ? 15.703 -3.178 -5.203 1 98.62 107 LEU A CA 1
ATOM 805 C C . LEU A 1 107 ? 14.992 -4.512 -5.016 1 98.62 107 LEU A C 1
ATOM 807 O O . LEU A 1 107 ? 15.422 -5.531 -5.562 1 98.62 107 LEU A O 1
ATOM 811 N N . LEU A 1 108 ? 13.93 -4.512 -4.254 1 98.69 108 LEU A N 1
ATOM 812 C CA . LEU A 1 108 ? 13.125 -5.711 -4.066 1 98.69 108 LEU A CA 1
ATOM 813 C C . LEU A 1 108 ? 12.617 -6.246 -5.402 1 98.69 108 LEU A C 1
ATOM 815 O O . LEU A 1 108 ? 12.75 -7.438 -5.688 1 98.69 108 LEU A O 1
ATOM 819 N N . VAL A 1 109 ? 12.07 -5.352 -6.234 1 98.75 109 VAL A N 1
ATOM 820 C CA . VAL A 1 109 ? 11.57 -5.734 -7.555 1 98.75 109 VAL A CA 1
ATOM 821 C C . VAL A 1 109 ? 12.703 -6.367 -8.367 1 98.75 109 VAL A C 1
ATOM 823 O O . VAL A 1 109 ? 12.531 -7.441 -8.945 1 98.75 109 VAL A O 1
ATOM 826 N N . SER A 1 110 ? 13.844 -5.762 -8.352 1 98.69 110 SER A N 1
ATOM 827 C CA . SER A 1 110 ? 14.984 -6.23 -9.125 1 98.69 110 SER A CA 1
ATOM 828 C C . SER A 1 110 ? 15.453 -7.602 -8.648 1 98.69 110 SER A C 1
ATOM 830 O O . SER A 1 110 ? 15.664 -8.508 -9.461 1 98.69 110 SER A O 1
ATOM 832 N N . VAL A 1 111 ? 15.602 -7.793 -7.359 1 98.69 111 VAL A N 1
ATOM 833 C CA . VAL A 1 111 ? 16.078 -9.047 -6.785 1 98.69 111 VAL A CA 1
ATOM 834 C C . VAL A 1 111 ? 15.07 -10.156 -7.062 1 98.69 111 VAL A C 1
ATOM 836 O O . VAL A 1 111 ? 15.453 -11.281 -7.395 1 98.69 111 VAL A O 1
ATOM 839 N N . PHE A 1 112 ? 13.773 -9.875 -6.895 1 98.81 112 PHE A N 1
ATOM 840 C CA . PHE A 1 112 ? 12.742 -10.875 -7.176 1 98.81 112 PHE A CA 1
ATOM 841 C C . PHE A 1 112 ? 12.812 -11.328 -8.625 1 98.81 112 PHE A C 1
ATOM 843 O O . PHE A 1 112 ? 12.703 -12.523 -8.914 1 98.81 112 PHE A O 1
ATOM 850 N N . TRP A 1 113 ? 13 -10.406 -9.539 1 98.62 113 TRP A N 1
ATOM 851 C CA . TRP A 1 113 ? 13.078 -10.773 -10.945 1 98.62 113 TRP A CA 1
ATOM 852 C C . TRP A 1 113 ? 14.32 -11.617 -11.219 1 98.62 113 TRP A C 1
ATOM 854 O O . TRP A 1 113 ? 14.258 -12.602 -11.961 1 98.62 113 TRP A O 1
ATOM 864 N N . LEU A 1 114 ? 15.438 -11.242 -10.625 1 98.38 114 LEU A N 1
ATOM 865 C CA . LEU A 1 114 ? 16.656 -12.031 -10.789 1 98.38 114 LEU A CA 1
ATOM 866 C C . LEU A 1 114 ? 16.469 -13.453 -10.266 1 98.38 114 LEU A C 1
ATOM 868 O O . LEU A 1 114 ? 16.859 -14.414 -10.922 1 98.38 114 LEU A O 1
ATOM 872 N N . MET A 1 115 ? 15.883 -13.594 -9.148 1 98.44 115 MET A N 1
ATOM 873 C CA . MET A 1 115 ? 15.633 -14.906 -8.547 1 98.44 115 MET A CA 1
ATOM 874 C C . MET A 1 115 ? 14.656 -15.711 -9.398 1 98.44 115 MET A C 1
ATOM 876 O O . MET A 1 115 ? 14.82 -16.922 -9.562 1 98.44 115 MET A O 1
ATOM 880 N N . ALA A 1 116 ? 13.617 -15.047 -9.859 1 98.38 116 ALA A N 1
ATOM 881 C CA . ALA A 1 116 ? 12.625 -15.727 -10.688 1 98.38 116 ALA A CA 1
ATOM 882 C C . ALA A 1 116 ? 13.258 -16.297 -11.945 1 98.38 116 ALA A C 1
ATOM 884 O O . ALA A 1 116 ? 12.961 -17.438 -12.336 1 98.38 116 ALA A O 1
ATOM 885 N N . PHE A 1 117 ? 14.195 -15.539 -12.547 1 97.38 117 PHE A N 1
ATOM 886 C CA . PHE A 1 117 ? 14.836 -15.992 -13.773 1 97.38 117 PHE A CA 1
ATOM 887 C C . PHE A 1 117 ? 15.688 -17.234 -13.508 1 97.38 117 PHE A C 1
ATOM 889 O O . PHE A 1 117 ? 15.82 -18.094 -14.383 1 97.38 117 PHE A O 1
ATOM 896 N N . ASN A 1 118 ? 16.125 -17.344 -12.281 1 96.38 118 ASN A N 1
ATOM 897 C CA . ASN A 1 118 ? 16.906 -18.516 -11.922 1 96.38 118 ASN A CA 1
ATOM 898 C C . ASN A 1 118 ? 16.047 -19.766 -11.805 1 96.38 118 ASN A C 1
ATOM 900 O O . ASN A 1 118 ? 16.562 -20.875 -11.734 1 96.38 118 ASN A O 1
ATOM 904 N N . THR A 1 119 ? 14.734 -19.609 -11.727 1 94.31 119 THR A N 1
ATOM 905 C CA . THR A 1 119 ? 13.836 -20.75 -11.57 1 94.31 119 THR A CA 1
ATOM 906 C C . THR A 1 119 ? 13.383 -21.281 -12.93 1 94.31 119 THR A C 1
ATOM 908 O O . THR A 1 119 ? 12.727 -22.312 -13.008 1 94.31 119 THR A O 1
ATOM 911 N N . LEU A 1 120 ? 13.719 -20.516 -14.008 1 90.56 120 LEU A N 1
ATOM 912 C CA . LEU A 1 120 ? 13.344 -20.953 -15.344 1 90.56 120 LEU A CA 1
ATOM 913 C C . LEU A 1 120 ? 14.281 -22.062 -15.836 1 90.56 120 LEU A C 1
ATOM 915 O O . LEU A 1 120 ? 15.461 -22.078 -15.477 1 90.56 120 LEU A O 1
ATOM 919 N N . MET B 1 1 ? 14.836 14.812 29.625 1 35.72 1 MET B N 1
ATOM 920 C CA . MET B 1 1 ? 14.43 13.797 28.656 1 35.72 1 MET B CA 1
ATOM 921 C C . MET B 1 1 ? 14.07 12.484 29.359 1 35.72 1 MET B C 1
ATOM 923 O O . MET B 1 1 ? 14.891 11.922 30.078 1 35.72 1 MET B O 1
ATOM 927 N N . LYS B 1 2 ? 12.82 12.32 29.797 1 45.25 2 LYS B N 1
ATOM 928 C CA . LYS B 1 2 ? 12.547 11.195 30.688 1 45.25 2 LYS B CA 1
ATOM 929 C C . LYS B 1 2 ? 13.258 9.938 30.219 1 45.25 2 LYS B C 1
ATOM 931 O O . LYS B 1 2 ? 13.367 9.688 29.016 1 45.25 2 LYS B O 1
ATOM 936 N N . PRO B 1 3 ? 14.008 9.289 31 1 51 3 PRO B N 1
ATOM 937 C CA . PRO B 1 3 ? 14.711 8.094 30.531 1 51 3 PRO B CA 1
ATOM 938 C C . PRO B 1 3 ? 13.789 7.125 29.797 1 51 3 PRO B C 1
ATOM 940 O O . PRO B 1 3 ? 12.664 6.871 30.234 1 51 3 PRO B O 1
ATOM 943 N N . GLY B 1 4 ? 13.719 7.266 28.406 1 53.03 4 GLY B N 1
ATOM 944 C CA . GLY B 1 4 ? 12.867 6.398 27.625 1 53.03 4 GLY B CA 1
ATOM 945 C C . GLY B 1 4 ? 12.797 4.98 28.156 1 53.03 4 GLY B C 1
ATOM 946 O O . GLY B 1 4 ? 13.727 4.516 28.812 1 53.03 4 GLY B O 1
ATOM 947 N N . LYS B 1 5 ? 11.695 4.578 28.656 1 63 5 LYS B N 1
ATOM 948 C CA . LYS B 1 5 ? 11.523 3.199 29.094 1 63 5 LYS B CA 1
ATOM 949 C C . LYS B 1 5 ? 12.484 2.262 28.375 1 63 5 LYS B C 1
ATOM 951 O O . LYS B 1 5 ? 12.656 2.357 27.156 1 63 5 LYS B O 1
ATOM 956 N N . ARG B 1 6 ? 13.375 1.694 29.109 1 68.94 6 ARG B N 1
ATOM 957 C CA . ARG B 1 6 ? 14.391 0.779 28.609 1 68.94 6 ARG B CA 1
ATOM 958 C C . ARG B 1 6 ? 13.844 -0.645 28.516 1 68.94 6 ARG B C 1
ATOM 960 O O . ARG B 1 6 ? 12.945 -1.017 29.266 1 68.94 6 ARG B O 1
ATOM 967 N N . GLY B 1 7 ? 14.211 -1.42 27.641 1 73.75 7 GLY B N 1
ATOM 968 C CA . GLY B 1 7 ? 14.07 -2.865 27.547 1 73.75 7 GLY B CA 1
ATOM 969 C C . GLY B 1 7 ? 12.648 -3.309 27.266 1 73.75 7 GLY B C 1
ATOM 970 O O . GLY B 1 7 ? 12.047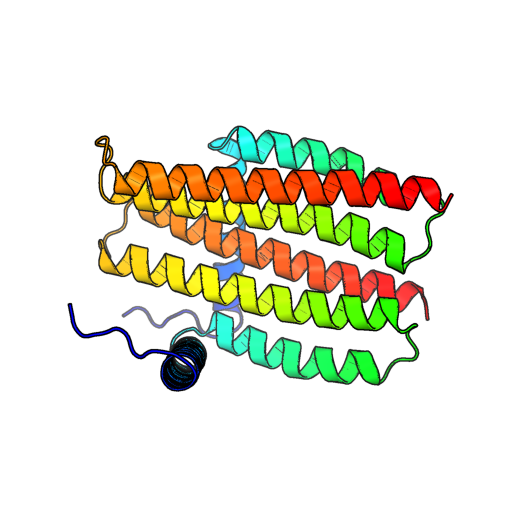 -2.875 26.281 1 73.75 7 GLY B O 1
ATOM 971 N N . LEU B 1 8 ? 12.219 -4.277 28.125 1 81.12 8 LEU B N 1
ATOM 972 C CA . LEU B 1 8 ? 10.922 -4.941 28.016 1 81.12 8 LEU B CA 1
ATOM 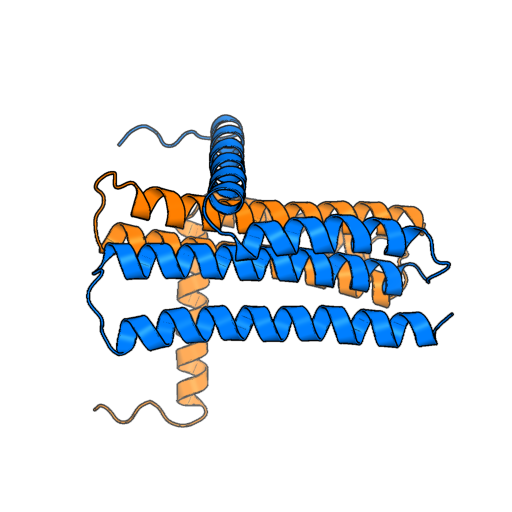973 C C . LEU B 1 8 ? 9.781 -3.947 28.234 1 81.12 8 LEU B C 1
ATOM 975 O O . LEU B 1 8 ? 8.75 -4.035 27.562 1 81.12 8 LEU B O 1
ATOM 979 N N . ALA B 1 9 ? 10.016 -3.088 29.125 1 81.19 9 ALA B N 1
ATOM 980 C CA . ALA B 1 9 ? 8.984 -2.086 29.406 1 81.19 9 ALA B CA 1
ATOM 981 C C . ALA B 1 9 ? 8.711 -1.225 28.188 1 81.19 9 ALA B C 1
ATOM 983 O O . ALA B 1 9 ? 7.566 -0.837 27.938 1 81.19 9 ALA B O 1
ATOM 984 N N . ARG B 1 10 ? 9.734 -0.939 27.516 1 86.25 10 ARG B N 1
ATOM 985 C CA . ARG B 1 10 ? 9.57 -0.169 26.281 1 86.25 10 ARG B CA 1
ATOM 986 C C . ARG B 1 10 ? 8.773 -0.955 25.25 1 86.25 10 ARG B C 1
ATOM 988 O O . ARG B 1 10 ? 7.941 -0.388 24.547 1 86.25 10 ARG B O 1
ATOM 995 N N . LEU B 1 11 ? 9.047 -2.127 25.234 1 84.56 11 LEU B N 1
ATOM 996 C CA . LEU B 1 11 ? 8.336 -2.982 24.297 1 84.56 11 LEU B CA 1
ATOM 997 C C . LEU B 1 11 ? 6.852 -3.07 24.641 1 84.56 11 LEU B C 1
ATOM 999 O O . LEU B 1 11 ? 5.996 -3.025 23.75 1 84.56 11 LEU B O 1
ATOM 1003 N N . ILE B 1 12 ? 6.621 -3.264 25.875 1 83.56 12 ILE B N 1
ATOM 1004 C CA . ILE B 1 12 ? 5.238 -3.348 26.328 1 83.56 12 ILE B CA 1
ATOM 1005 C C . ILE B 1 12 ? 4.523 -2.025 26.062 1 83.56 12 ILE B C 1
ATOM 1007 O O . ILE B 1 12 ? 3.381 -2.014 25.594 1 83.56 12 ILE B O 1
ATOM 1011 N N . ALA B 1 13 ? 5.141 -0.952 26.375 1 84.44 13 ALA B N 1
ATOM 1012 C CA . ALA B 1 13 ? 4.547 0.355 26.109 1 84.44 13 ALA B CA 1
ATOM 1013 C C . ALA B 1 13 ? 4.293 0.538 24.609 1 84.44 13 ALA B C 1
ATOM 1015 O O . ALA B 1 13 ? 3.242 1.048 24.203 1 84.44 13 ALA B O 1
ATOM 1016 N N . ALA B 1 14 ? 5.293 0.167 23.859 1 84.62 14 ALA B N 1
ATOM 1017 C CA . ALA B 1 14 ? 5.137 0.246 22.406 1 84.62 14 ALA B CA 1
ATOM 1018 C C . ALA B 1 14 ? 3.951 -0.591 21.938 1 84.62 14 ALA B C 1
ATOM 1020 O O . ALA B 1 14 ? 3.189 -0.165 21.078 1 84.62 14 ALA B O 1
ATOM 1021 N N . ALA B 1 15 ? 3.83 -1.7 22.547 1 85.5 15 ALA B N 1
ATOM 1022 C CA . ALA B 1 15 ? 2.713 -2.58 22.219 1 85.5 15 ALA B CA 1
ATOM 1023 C C . ALA B 1 15 ? 1.379 -1.938 22.578 1 85.5 15 ALA B C 1
ATOM 1025 O O . ALA B 1 15 ? 0.401 -2.049 21.844 1 85.5 15 ALA B O 1
ATOM 1026 N N . GLN B 1 16 ? 1.359 -1.34 23.672 1 84.62 16 GLN B N 1
ATOM 1027 C CA . GLN B 1 16 ? 0.143 -0.661 24.109 1 84.62 16 GLN B CA 1
ATOM 1028 C C . GLN B 1 16 ? -0.214 0.485 23.172 1 84.62 16 GLN B C 1
ATOM 1030 O O . GLN B 1 16 ? -1.376 0.646 22.797 1 84.62 16 GLN B O 1
ATOM 1035 N N . TYR B 1 17 ? 0.78 1.239 22.828 1 87.12 17 TYR B N 1
ATOM 1036 C CA . TYR B 1 17 ? 0.55 2.324 21.891 1 87.12 17 TYR B CA 1
ATOM 1037 C C . TYR B 1 17 ? 0.005 1.792 20.562 1 87.12 17 TYR B C 1
ATOM 1039 O O . TYR B 1 17 ? -0.895 2.391 19.969 1 87.12 17 TYR B O 1
ATOM 1047 N N . SER B 1 18 ? 0.55 0.7 20.203 1 87.38 18 SER B N 1
ATOM 1048 C CA . SER B 1 18 ? 0.092 0.09 18.953 1 87.38 18 SER B CA 1
ATOM 1049 C C . SER B 1 18 ? -1.353 -0.384 19.078 1 87.38 18 SER B C 1
ATOM 1051 O O . SER B 1 18 ? -2.146 -0.203 18.141 1 87.38 18 SER B O 1
ATOM 1053 N N . CYS B 1 19 ? -1.665 -0.982 20.188 1 88.38 19 CYS B N 1
ATOM 1054 C CA . CYS B 1 19 ? -3.035 -1.428 20.422 1 88.38 19 CYS B CA 1
ATOM 1055 C C . CYS B 1 19 ? -3.996 -0.245 20.453 1 88.38 19 CYS B C 1
ATOM 1057 O O . CYS B 1 19 ? -5.102 -0.324 19.906 1 88.38 19 CYS B O 1
ATOM 1059 N N . ASP B 1 20 ? -3.584 0.824 21 1 89.56 20 ASP B N 1
ATOM 1060 C CA . ASP B 1 20 ? -4.395 2.037 21.016 1 89.56 20 ASP B CA 1
ATOM 1061 C C . ASP B 1 20 ? -4.594 2.586 19.609 1 89.56 20 ASP B C 1
ATOM 1063 O O . ASP B 1 20 ? -5.688 3.043 19.266 1 89.56 20 ASP B O 1
ATOM 1067 N N . GLY B 1 21 ? -3.518 2.541 18.844 1 89 21 GLY B N 1
ATOM 1068 C CA . GLY B 1 21 ? -3.619 2.979 17.469 1 89 21 GLY B CA 1
ATOM 1069 C C . GLY B 1 21 ? -4.594 2.15 16.641 1 89 21 GLY B C 1
ATOM 1070 O O . GLY B 1 21 ? -5.41 2.699 15.906 1 89 21 GLY B O 1
ATOM 1071 N N . LEU B 1 22 ? -4.539 0.869 16.875 1 92.88 22 LEU B N 1
ATOM 1072 C CA . LEU B 1 22 ? -5.453 -0.029 16.172 1 92.88 22 LEU B CA 1
ATOM 1073 C C . LEU B 1 22 ? -6.895 0.225 16.594 1 92.88 22 LEU B C 1
ATOM 1075 O O . LEU B 1 22 ? -7.793 0.287 15.75 1 92.88 22 LEU B O 1
ATOM 1079 N N . ALA B 1 23 ? -7.133 0.385 17.859 1 92.12 23 ALA B N 1
ATOM 1080 C CA . ALA B 1 23 ? -8.469 0.66 18.391 1 92.12 23 ALA B CA 1
ATOM 1081 C C . ALA B 1 23 ? -9 1.994 17.875 1 92.12 23 ALA B C 1
ATOM 1083 O O . ALA B 1 23 ? -10.164 2.098 17.484 1 92.12 23 ALA B O 1
ATOM 1084 N N . ALA B 1 24 ? -8.141 2.977 17.859 1 91.25 24 ALA B N 1
ATOM 1085 C CA . ALA B 1 24 ? -8.531 4.297 17.375 1 91.25 24 ALA B CA 1
ATOM 1086 C C . ALA B 1 24 ? -8.898 4.25 15.891 1 91.25 24 ALA B C 1
ATOM 1088 O O . ALA B 1 24 ? -9.898 4.832 15.477 1 91.25 24 ALA B O 1
ATOM 1089 N N . ALA B 1 25 ? -8.055 3.605 15.133 1 92.75 25 ALA B N 1
ATOM 1090 C CA . ALA B 1 25 ? -8.336 3.49 13.703 1 92.75 25 ALA B CA 1
ATOM 1091 C C . ALA B 1 25 ? -9.648 2.762 13.453 1 92.75 25 ALA B C 1
ATOM 1093 O O . ALA B 1 25 ? -10.445 3.18 12.617 1 92.75 25 ALA B O 1
ATOM 1094 N N . TYR B 1 26 ? -9.891 1.691 14.219 1 93.12 26 TYR B N 1
ATOM 1095 C CA . TYR B 1 26 ? -11.117 0.919 14.047 1 93.12 26 TYR B CA 1
ATOM 1096 C C . TYR B 1 26 ? -12.344 1.752 14.414 1 93.12 26 TYR B C 1
ATOM 1098 O O . TYR B 1 26 ? -13.367 1.697 13.734 1 93.12 26 TYR B O 1
ATOM 1106 N N . ARG B 1 27 ? -12.219 2.545 15.406 1 91.88 27 ARG B N 1
ATOM 1107 C CA . ARG B 1 27 ? -13.359 3.305 15.914 1 91.88 27 ARG B CA 1
ATOM 1108 C C . ARG B 1 27 ? -13.617 4.543 15.062 1 91.88 27 ARG B C 1
ATOM 1110 O O . ARG B 1 27 ? -14.766 4.906 14.812 1 91.88 27 ARG B O 1
ATOM 1117 N N . ASN B 1 28 ? -12.586 5.125 14.539 1 91.06 28 ASN B N 1
ATOM 1118 C CA . ASN B 1 28 ? -12.75 6.453 13.961 1 91.06 28 ASN B CA 1
ATOM 1119 C C . ASN B 1 28 ? -12.695 6.406 12.43 1 91.06 28 ASN B C 1
ATOM 1121 O O . ASN B 1 28 ? -13.125 7.352 11.766 1 91.06 28 ASN B O 1
ATOM 1125 N N . GLU B 1 29 ? -12.164 5.402 11.938 1 91.88 29 GLU B N 1
ATOM 1126 C CA . GLU B 1 29 ? -12 5.305 10.492 1 91.88 29 GLU B CA 1
ATOM 1127 C C . GLU B 1 29 ? -12.898 4.223 9.898 1 91.88 29 GLU B C 1
ATOM 1129 O O . GLU B 1 29 ? -12.578 3.033 9.984 1 91.88 29 GLU B O 1
ATOM 1134 N N . ALA B 1 30 ? -13.953 4.652 9.219 1 91.06 30 ALA B N 1
ATOM 1135 C CA . ALA B 1 30 ? -14.898 3.711 8.617 1 91.06 30 ALA B CA 1
ATOM 1136 C C . ALA B 1 30 ? -14.195 2.811 7.605 1 91.06 30 ALA B C 1
ATOM 1138 O O . ALA B 1 30 ? -14.5 1.616 7.516 1 91.06 30 ALA B O 1
ATOM 1139 N N . ALA B 1 31 ? -13.32 3.416 6.809 1 91.31 31 ALA B N 1
ATOM 1140 C CA . ALA B 1 31 ? -12.586 2.641 5.816 1 91.31 31 ALA B CA 1
ATOM 1141 C C . ALA B 1 31 ? -11.805 1.508 6.473 1 91.31 31 ALA B C 1
ATOM 1143 O O . ALA B 1 31 ? -11.805 0.376 5.984 1 91.31 31 ALA B O 1
ATOM 1144 N N . PHE B 1 32 ? -11.141 1.736 7.594 1 94.69 32 PHE B N 1
ATOM 1145 C CA . PHE B 1 32 ? -10.375 0.708 8.289 1 94.69 32 PHE B CA 1
ATOM 1146 C C . PHE B 1 32 ? -11.289 -0.38 8.828 1 94.69 32 PHE B C 1
ATOM 1148 O O . PHE B 1 32 ? -10.977 -1.568 8.734 1 94.69 32 PHE B O 1
ATOM 1155 N N . ARG B 1 33 ? -12.375 -0.035 9.344 1 95.5 33 ARG B N 1
ATOM 1156 C CA . ARG B 1 33 ? -13.352 -1 9.836 1 95.5 33 ARG B CA 1
ATOM 1157 C C . ARG B 1 33 ? -13.82 -1.931 8.727 1 95.5 33 ARG B C 1
ATOM 1159 O O . ARG B 1 33 ? -13.906 -3.145 8.922 1 95.5 33 ARG B O 1
ATOM 1166 N N . GLN B 1 34 ? -14.117 -1.365 7.625 1 95.31 34 GLN B N 1
A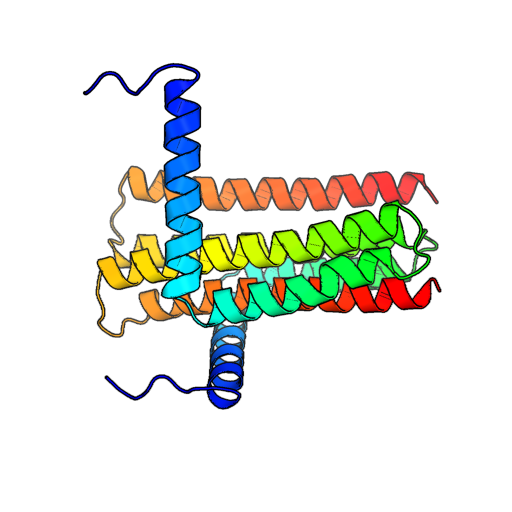TOM 1167 C CA . GLN B 1 34 ? -14.578 -2.152 6.484 1 95.31 34 GLN B CA 1
ATOM 1168 C C . GLN B 1 34 ? -13.508 -3.146 6.039 1 95.31 34 GLN B C 1
ATOM 1170 O O . GLN B 1 34 ? -13.812 -4.297 5.715 1 95.31 34 GLN B O 1
ATOM 1175 N N . LEU B 1 35 ? -12.32 -2.699 6.09 1 96.62 35 LEU B N 1
ATOM 1176 C CA . LEU B 1 35 ? -11.227 -3.58 5.691 1 96.62 35 LEU B CA 1
ATOM 1177 C C . LEU B 1 35 ? -11.031 -4.695 6.715 1 96.62 35 LEU B C 1
ATOM 1179 O O . LEU B 1 35 ? -10.742 -5.836 6.344 1 96.62 35 LEU B O 1
ATOM 1183 N N . VAL B 1 36 ? -11.125 -4.363 7.984 1 97.06 36 VAL B N 1
ATOM 1184 C CA . VAL B 1 36 ? -10.992 -5.383 9.023 1 97.06 36 VAL B CA 1
ATOM 1185 C C . VAL B 1 36 ? -12.031 -6.484 8.789 1 97.06 36 VAL B C 1
ATOM 1187 O O . VAL B 1 36 ? -11.711 -7.672 8.859 1 97.06 36 VAL B O 1
ATOM 1190 N N . TRP B 1 37 ? -13.211 -6.125 8.461 1 97.06 37 TRP B N 1
ATOM 1191 C CA . TRP B 1 37 ? -14.266 -7.109 8.234 1 97.06 37 TRP B CA 1
ATOM 1192 C C . TRP B 1 37 ? -14.023 -7.879 6.938 1 97.06 37 TRP B C 1
ATOM 1194 O O . TRP B 1 37 ? -14.281 -9.086 6.867 1 97.06 37 TRP B O 1
ATOM 1204 N N . LEU B 1 38 ? -13.633 -7.211 5.91 1 97.19 38 LEU B N 1
ATOM 1205 C CA . LEU B 1 38 ? -13.297 -7.883 4.656 1 97.19 38 LEU B CA 1
ATOM 1206 C C . LEU B 1 38 ? -12.258 -8.969 4.887 1 97.19 38 LEU B C 1
ATOM 1208 O O . LEU B 1 38 ? -12.445 -10.117 4.465 1 97.19 38 LEU B O 1
ATOM 1212 N N . HIS B 1 39 ? -11.227 -8.617 5.652 1 98.19 39 HIS B N 1
ATOM 1213 C CA . HIS B 1 39 ? -10.125 -9.562 5.82 1 98.19 39 HIS B CA 1
ATOM 1214 C C . HIS B 1 39 ? -10.461 -10.617 6.875 1 98.19 39 HIS B C 1
ATOM 1216 O O . HIS B 1 39 ? -9.883 -11.703 6.875 1 98.19 39 HIS B O 1
ATOM 1222 N N . ALA B 1 40 ? -11.406 -10.281 7.793 1 97.75 40 ALA B N 1
ATOM 1223 C CA . ALA B 1 40 ? -11.914 -11.297 8.719 1 97.75 40 ALA B CA 1
ATOM 1224 C C . ALA B 1 40 ? -12.578 -12.445 7.965 1 97.75 40 ALA B C 1
ATOM 1226 O O . ALA B 1 40 ? -12.648 -13.57 8.469 1 97.75 40 ALA B O 1
ATOM 1227 N N . VAL B 1 41 ? -13.039 -12.211 6.777 1 98.06 41 VAL B N 1
ATOM 1228 C CA . VAL B 1 41 ? -13.656 -13.227 5.938 1 98.06 41 VAL B CA 1
ATOM 1229 C C . VAL B 1 41 ? -12.594 -13.875 5.051 1 98.06 41 VAL B C 1
ATOM 1231 O O . VAL B 1 41 ? -12.508 -15.102 4.969 1 98.06 41 VAL B O 1
ATOM 1234 N N . LEU B 1 42 ? -11.75 -13.109 4.461 1 98.5 42 LEU B N 1
ATOM 1235 C CA . LEU B 1 42 ? -10.797 -13.602 3.473 1 98.5 42 LEU B CA 1
ATOM 1236 C C . LEU B 1 42 ? -9.742 -14.492 4.129 1 98.5 42 LEU B C 1
ATOM 1238 O O . LEU B 1 42 ? -9.305 -15.484 3.539 1 98.5 42 LEU B O 1
ATOM 1242 N N . LEU B 1 43 ? -9.344 -14.102 5.375 1 98.38 43 LEU B N 1
ATOM 1243 C CA . LEU B 1 43 ? -8.258 -14.836 6.016 1 98.38 43 LEU B CA 1
ATOM 1244 C C . LEU B 1 43 ? -8.688 -16.266 6.336 1 98.38 43 LEU B C 1
ATOM 1246 O O . LEU B 1 43 ? -7.996 -17.219 5.973 1 98.38 43 LEU B O 1
ATOM 1250 N N . PRO B 1 44 ? -9.812 -16.516 6.961 1 98.06 44 PRO B N 1
ATOM 1251 C CA . PRO B 1 44 ? -10.266 -17.906 7.152 1 98.06 44 PRO B CA 1
ATOM 1252 C C . PRO B 1 44 ? -10.484 -18.641 5.836 1 98.06 44 PRO B C 1
ATOM 1254 O O . PRO B 1 44 ? -10.203 -19.844 5.742 1 98.06 44 PRO B O 1
ATOM 1257 N N . LEU B 1 45 ? -10.938 -18 4.77 1 98.06 45 LEU B N 1
ATOM 1258 C CA . LEU B 1 45 ? -11.156 -18.625 3.471 1 98.06 45 LEU B CA 1
ATOM 1259 C C . LEU B 1 45 ? -9.844 -19.125 2.879 1 98.06 45 LEU B C 1
ATOM 1261 O O . LEU B 1 45 ? -9.828 -20.141 2.193 1 98.06 45 LEU B O 1
ATOM 1265 N N . ALA B 1 46 ? -8.781 -18.375 3.16 1 98 46 ALA B N 1
ATOM 1266 C CA . ALA B 1 46 ? -7.473 -18.797 2.654 1 98 46 ALA B CA 1
ATOM 1267 C C . ALA B 1 46 ? -7.07 -20.156 3.209 1 98 46 ALA B C 1
ATOM 1269 O O . ALA B 1 46 ? -6.293 -20.875 2.588 1 98 46 ALA B O 1
ATOM 1270 N N . PHE B 1 47 ? -7.629 -20.547 4.363 1 97.62 47 PHE B N 1
ATOM 1271 C CA . PHE B 1 47 ? -7.289 -21.812 4.996 1 97.62 47 PHE B CA 1
ATOM 1272 C C . PHE B 1 47 ? -8.328 -22.875 4.672 1 97.62 47 PHE B C 1
ATOM 1274 O O . PHE B 1 47 ? -8.125 -24.062 4.945 1 97.62 47 PHE B O 1
ATOM 1281 N N . CYS B 1 48 ? -9.406 -22.5 4.09 1 97.38 48 CYS B N 1
ATOM 1282 C CA . CYS B 1 48 ? -10.477 -23.438 3.75 1 97.38 48 CYS B CA 1
ATOM 1283 C C . CYS B 1 48 ? -10.227 -24.078 2.385 1 97.38 48 CYS B C 1
ATOM 1285 O O . CYS B 1 48 ? -10.688 -25.188 2.121 1 97.38 48 CYS B O 1
ATOM 1287 N N . PHE B 1 49 ? -9.539 -23.359 1.52 1 97.12 49 PHE B N 1
ATOM 1288 C CA . PHE B 1 49 ? -9.242 -23.891 0.194 1 97.12 49 PHE B CA 1
ATOM 1289 C C . PHE B 1 49 ? -7.934 -24.672 0.201 1 97.12 49 PHE B C 1
ATOM 1291 O O . PHE B 1 49 ? -7.105 -24.5 1.097 1 97.12 49 PHE B O 1
ATOM 1298 N N . ASP B 1 50 ? -7.766 -25.594 -0.778 1 96.88 50 ASP B N 1
ATOM 1299 C CA . ASP B 1 50 ? -6.57 -26.422 -0.863 1 96.88 50 ASP B CA 1
ATOM 1300 C C . ASP B 1 50 ? -5.477 -25.75 -1.681 1 96.88 50 ASP B C 1
ATOM 1302 O O . ASP B 1 50 ? -5.078 -26.25 -2.734 1 96.88 50 ASP B O 1
ATOM 1306 N N . PHE B 1 51 ? -4.965 -24.641 -1.174 1 97.19 51 PHE B N 1
ATOM 1307 C CA . PHE B 1 51 ? -3.834 -23.922 -1.761 1 97.19 51 PHE B CA 1
ATOM 1308 C C . PHE B 1 51 ? -2.514 -24.484 -1.233 1 97.19 51 PHE B C 1
ATOM 1310 O O . PHE B 1 51 ? -2.414 -24.859 -0.063 1 97.19 51 PHE B O 1
ATOM 1317 N N . ASP B 1 52 ? -1.452 -24.453 -2.146 1 97.12 52 ASP B N 1
ATOM 1318 C CA . ASP B 1 52 ? -0.105 -24.703 -1.645 1 97.12 52 ASP B CA 1
ATOM 1319 C C . ASP B 1 52 ? 0.297 -23.656 -0.607 1 97.12 52 ASP B C 1
ATOM 1321 O O . ASP B 1 52 ? -0.2 -22.531 -0.632 1 97.12 52 ASP B O 1
ATOM 1325 N N . THR B 1 53 ? 1.155 -24.016 0.258 1 97.81 53 THR B N 1
ATOM 1326 C CA . THR B 1 53 ? 1.549 -23.188 1.394 1 97.81 53 THR B CA 1
ATOM 1327 C C . THR B 1 53 ? 2.041 -21.828 0.923 1 97.81 53 THR B C 1
ATOM 1329 O O . THR B 1 53 ? 1.647 -20.797 1.474 1 97.81 53 THR B O 1
ATOM 1332 N N . PRO B 1 54 ? 2.895 -21.734 -0.12 1 98.19 54 PRO B N 1
ATOM 1333 C CA . PRO B 1 54 ? 3.355 -20.406 -0.535 1 98.19 54 PRO B CA 1
ATOM 1334 C C . PRO B 1 54 ? 2.223 -19.516 -1.045 1 98.19 54 PRO B C 1
ATOM 1336 O O . PRO B 1 54 ? 2.213 -18.312 -0.785 1 98.19 54 PRO B O 1
ATOM 1339 N N . VAL B 1 55 ? 1.279 -20.062 -1.715 1 98.5 55 VAL B N 1
ATOM 1340 C CA . VAL B 1 55 ? 0.13 -19.312 -2.201 1 98.5 55 VAL B CA 1
ATOM 1341 C C . VAL B 1 55 ? -0.688 -18.797 -1.02 1 98.5 55 VAL B C 1
ATOM 1343 O O . VAL B 1 55 ? -1.055 -17.625 -0.978 1 98.5 55 VAL B O 1
ATOM 1346 N N . ARG B 1 56 ? -0.905 -19.609 -0.064 1 98.56 56 ARG B N 1
ATOM 1347 C CA . ARG B 1 56 ? -1.648 -19.219 1.133 1 98.56 56 ARG B CA 1
ATOM 1348 C C . ARG B 1 56 ? -0.939 -18.109 1.888 1 98.56 56 ARG B C 1
ATOM 1350 O O . ARG B 1 56 ? -1.58 -17.172 2.359 1 98.56 56 ARG B O 1
ATOM 1357 N N . MET B 1 57 ? 0.338 -18.266 1.997 1 98.69 57 MET B N 1
ATOM 1358 C CA . MET B 1 57 ? 1.135 -17.25 2.678 1 98.69 57 MET B CA 1
ATOM 1359 C C . MET B 1 57 ? 1.008 -15.891 1.979 1 98.69 57 MET B C 1
ATOM 1361 O O . MET B 1 57 ? 0.93 -14.852 2.637 1 98.69 57 MET B O 1
ATOM 1365 N N . LEU B 1 58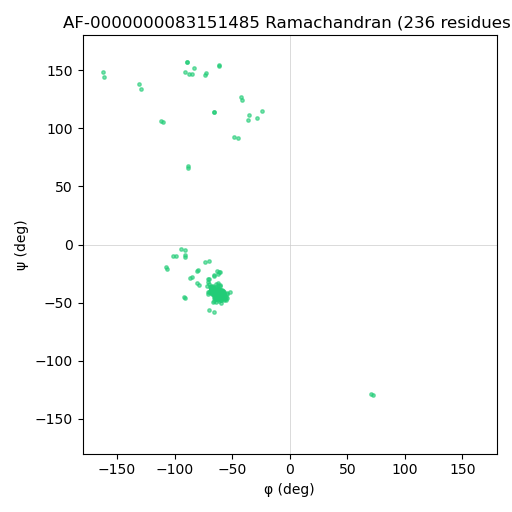 ? 1.006 -15.945 0.685 1 98.75 58 LEU B N 1
ATOM 1366 C CA . LEU B 1 58 ? 0.925 -14.703 -0.079 1 98.75 58 LEU B CA 1
ATOM 1367 C C . LEU B 1 58 ? -0.457 -14.078 0.053 1 98.75 58 LEU B C 1
ATOM 1369 O O . LEU B 1 58 ? -0.582 -12.852 0.113 1 98.75 58 LEU B O 1
ATOM 1373 N N . LEU B 1 59 ? -1.526 -14.891 0.155 1 98.81 59 LEU B N 1
ATOM 1374 C CA . LEU B 1 59 ? -2.869 -14.367 0.404 1 98.81 59 LEU B CA 1
ATOM 1375 C C . LEU B 1 59 ? -2.947 -13.695 1.77 1 98.81 59 LEU B C 1
ATOM 1377 O O . LEU B 1 59 ? -3.477 -12.594 1.892 1 98.81 59 LEU B O 1
ATOM 1381 N N . VAL B 1 60 ? -2.387 -14.336 2.756 1 98.75 60 VAL B N 1
ATOM 1382 C CA . VAL B 1 60 ? -2.357 -13.781 4.105 1 98.75 60 VAL B CA 1
ATOM 1383 C C . VAL B 1 60 ? -1.543 -12.484 4.109 1 98.75 60 VAL B C 1
ATOM 1385 O O . VAL B 1 60 ? -1.969 -11.484 4.68 1 98.75 60 VAL B O 1
ATOM 1388 N N . GLY B 1 61 ? -0.367 -12.516 3.457 1 98.62 61 GLY B N 1
ATOM 1389 C CA . GLY B 1 61 ? 0.492 -11.344 3.361 1 98.62 61 GLY B CA 1
ATOM 1390 C C . GLY B 1 61 ? -0.189 -10.156 2.711 1 98.62 61 GLY B C 1
ATOM 1391 O O . GLY B 1 61 ? -0.066 -9.023 3.188 1 98.62 61 GLY B O 1
ATOM 1392 N N . ALA B 1 62 ? -0.899 -10.422 1.639 1 98.81 62 ALA B N 1
ATOM 1393 C CA . ALA B 1 62 ? -1.597 -9.352 0.936 1 98.81 62 ALA B CA 1
ATOM 1394 C C . ALA B 1 62 ? -2.689 -8.742 1.812 1 98.81 62 ALA B C 1
ATOM 1396 O O . ALA B 1 62 ? -2.887 -7.523 1.811 1 98.81 62 ALA B O 1
ATOM 1397 N N . SER B 1 63 ? -3.396 -9.562 2.523 1 98.69 63 SER B N 1
ATOM 1398 C CA . SER B 1 63 ? -4.441 -9.102 3.432 1 98.69 63 SER B CA 1
ATOM 1399 C C . SER B 1 63 ? -3.867 -8.18 4.508 1 98.69 63 SER B C 1
ATOM 1401 O O . SER B 1 63 ? -4.41 -7.105 4.762 1 98.69 63 SER B O 1
ATOM 1403 N N . LEU B 1 64 ? -2.783 -8.57 5.086 1 98.5 64 LEU B N 1
ATOM 1404 C CA . LEU B 1 64 ? -2.178 -7.781 6.156 1 98.5 64 LEU B CA 1
ATOM 1405 C C . LEU B 1 64 ? -1.544 -6.508 5.602 1 98.5 64 LEU B C 1
ATOM 1407 O O . LEU B 1 64 ? -1.572 -5.461 6.254 1 98.5 64 LEU B O 1
ATOM 1411 N N . LEU B 1 65 ? -0.974 -6.617 4.391 1 98.38 65 LEU B N 1
ATOM 1412 C CA . LEU B 1 65 ? -0.43 -5.426 3.748 1 98.38 65 LEU B CA 1
ATOM 1413 C C . LEU B 1 65 ? -1.519 -4.383 3.525 1 98.38 65 LEU B C 1
ATOM 1415 O O . LEU B 1 65 ? -1.294 -3.191 3.742 1 98.38 65 LEU B O 1
ATOM 1419 N N . SER B 1 66 ? -2.686 -4.832 3.076 1 98.56 66 SER B N 1
ATOM 1420 C CA . SER B 1 66 ? -3.811 -3.928 2.871 1 98.56 66 SER B CA 1
ATOM 1421 C C . SER B 1 66 ? -4.164 -3.184 4.156 1 98.56 66 SER B C 1
ATOM 1423 O O . SER B 1 66 ? -4.43 -1.98 4.129 1 98.56 66 SER B O 1
ATOM 1425 N N . LEU B 1 67 ? -4.145 -3.814 5.305 1 98 67 LEU B N 1
ATOM 1426 C CA . LEU B 1 67 ? -4.426 -3.18 6.59 1 98 67 LEU B CA 1
ATOM 1427 C C . LEU B 1 67 ? -3.32 -2.193 6.961 1 98 67 LEU B C 1
ATOM 1429 O O . LEU B 1 67 ? -3.6 -1.104 7.465 1 98 67 LEU B O 1
ATOM 1433 N N . ILE B 1 68 ? -2.049 -2.576 6.699 1 98.06 68 ILE B N 1
ATOM 1434 C CA . ILE B 1 68 ? -0.901 -1.716 6.965 1 98.06 68 ILE B CA 1
ATOM 1435 C C . ILE B 1 68 ? -1.018 -0.43 6.148 1 98.06 68 ILE B C 1
ATOM 1437 O O . ILE B 1 68 ? -0.834 0.668 6.68 1 98.06 68 ILE B O 1
ATOM 1441 N N . VAL B 1 69 ? -1.346 -0.557 4.914 1 98.12 69 VAL B N 1
ATOM 1442 C CA . VAL B 1 69 ? -1.466 0.589 4.02 1 98.12 69 VAL B CA 1
ATOM 1443 C C . VAL B 1 69 ? -2.555 1.53 4.527 1 98.12 69 VAL B C 1
ATOM 1445 O O . VAL B 1 69 ? -2.373 2.75 4.543 1 98.12 69 VAL B O 1
ATOM 1448 N N . GLU B 1 70 ? -3.678 1.003 5 1 97.19 70 GLU B N 1
ATOM 1449 C CA . GLU B 1 70 ? -4.77 1.83 5.504 1 97.19 70 GLU B CA 1
ATOM 1450 C C . GLU B 1 70 ? -4.367 2.555 6.785 1 97.19 70 GLU B C 1
ATOM 1452 O O . GLU B 1 70 ? -4.762 3.703 7.004 1 97.19 70 GLU B O 1
ATOM 1457 N N . LEU B 1 71 ? -3.639 1.882 7.625 1 96.94 71 LEU B N 1
ATOM 1458 C CA . LEU B 1 71 ? -3.164 2.523 8.844 1 96.94 71 LEU B CA 1
ATOM 1459 C C . LEU B 1 71 ? -2.248 3.697 8.523 1 96.94 71 LEU B C 1
ATOM 1461 O O . LEU B 1 71 ? -2.326 4.746 9.164 1 96.94 71 LEU B O 1
ATOM 1465 N N . PHE B 1 72 ? -1.374 3.535 7.496 1 96.94 72 PHE B N 1
ATOM 1466 C CA . PHE B 1 72 ? -0.548 4.648 7.039 1 96.94 72 PHE B CA 1
ATOM 1467 C C . PHE B 1 72 ? -1.412 5.762 6.461 1 96.94 72 PHE B C 1
ATOM 1469 O O . PHE B 1 72 ? -1.168 6.941 6.723 1 96.94 72 PHE B O 1
ATOM 1476 N N . ASN B 1 73 ? -2.43 5.418 5.684 1 96.62 73 ASN B N 1
ATOM 1477 C CA . ASN B 1 73 ? -3.344 6.426 5.152 1 96.62 73 ASN B CA 1
ATOM 1478 C C . ASN B 1 73 ? -4.035 7.199 6.27 1 96.62 73 ASN B C 1
ATOM 1480 O O . ASN B 1 73 ? -4.168 8.422 6.191 1 96.62 73 ASN B O 1
ATOM 1484 N N . THR B 1 74 ? -4.488 6.453 7.312 1 96.12 74 THR B N 1
ATOM 1485 C CA . THR B 1 74 ? -5.098 7.07 8.484 1 96.12 74 THR B CA 1
ATOM 1486 C C . THR B 1 74 ? -4.133 8.055 9.141 1 96.12 74 THR B C 1
ATOM 1488 O O . THR B 1 74 ? -4.527 9.164 9.516 1 96.12 74 THR B O 1
ATOM 1491 N N . ALA B 1 75 ? -2.857 7.668 9.273 1 95.75 75 ALA B N 1
ATOM 1492 C CA . ALA B 1 75 ? -1.836 8.539 9.844 1 95.75 75 ALA B CA 1
ATOM 1493 C C . ALA B 1 75 ? -1.656 9.805 9.008 1 95.75 75 ALA B C 1
ATOM 1495 O O . ALA B 1 75 ? -1.571 10.906 9.547 1 95.75 75 ALA B O 1
ATOM 1496 N N . ILE B 1 76 ? -1.604 9.688 7.699 1 95.94 76 ILE B N 1
ATOM 1497 C CA . ILE B 1 76 ? -1.439 10.82 6.789 1 95.94 76 ILE B CA 1
ATOM 1498 C C . ILE B 1 76 ? -2.627 11.766 6.926 1 95.94 76 ILE B C 1
ATOM 1500 O O . ILE B 1 76 ? -2.447 12.984 7.047 1 95.94 76 ILE B O 1
ATOM 1504 N N . GLU B 1 77 ? -3.848 11.211 6.977 1 95 77 GLU B N 1
ATOM 1505 C CA . GLU B 1 77 ? -5.055 12.023 7.121 1 95 77 GLU B CA 1
ATOM 1506 C C . GLU B 1 77 ? -5.043 12.797 8.438 1 95 77 GLU B C 1
ATOM 1508 O O . GLU B 1 77 ? -5.387 13.977 8.477 1 95 77 GLU B O 1
ATOM 1513 N N . ALA B 1 78 ? -4.629 12.148 9.484 1 94.19 78 ALA B N 1
ATOM 1514 C CA . ALA B 1 78 ? -4.594 12.773 10.805 1 94.19 78 ALA B CA 1
ATOM 1515 C C . ALA B 1 78 ? -3.596 13.93 10.836 1 94.19 78 ALA B C 1
ATOM 1517 O O . ALA B 1 78 ? -3.879 14.992 11.398 1 94.19 78 ALA B O 1
ATOM 1518 N N . VAL B 1 79 ? -2.445 13.719 10.242 1 94.44 79 VAL B N 1
ATOM 15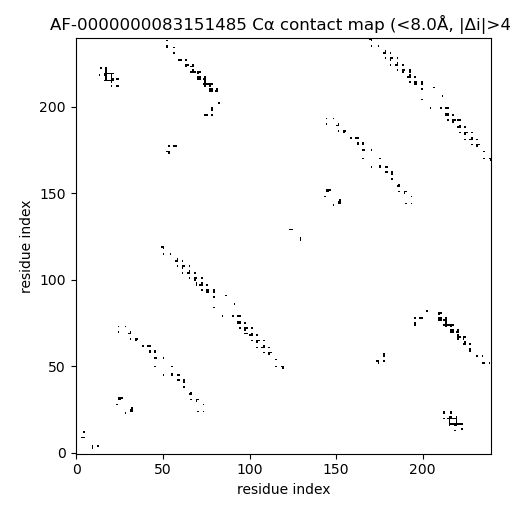19 C CA . VAL B 1 79 ? -1.417 14.75 10.203 1 94.44 79 VAL B CA 1
ATOM 1520 C C . VAL B 1 79 ? -1.915 15.945 9.383 1 94.44 79 VAL B C 1
ATOM 1522 O O . VAL B 1 79 ? -1.752 17.094 9.797 1 94.44 79 VAL B O 1
ATOM 1525 N N . VAL B 1 80 ? -2.496 15.695 8.211 1 94.81 80 VAL B N 1
ATOM 1526 C CA . VAL B 1 80 ? -3.018 16.75 7.348 1 94.81 80 VAL B CA 1
ATOM 1527 C C . VAL B 1 80 ? -4.082 17.547 8.094 1 94.81 80 VAL B C 1
ATOM 1529 O O . VAL B 1 80 ? -4.082 18.781 8.055 1 94.81 80 VAL B O 1
ATOM 1532 N N . ASP B 1 81 ? -4.98 16.859 8.828 1 92.5 81 ASP B N 1
ATOM 1533 C CA . ASP B 1 81 ? -6.066 17.516 9.547 1 92.5 81 ASP B CA 1
ATOM 1534 C C . ASP B 1 81 ? -5.539 18.297 10.742 1 92.5 81 ASP B C 1
ATOM 1536 O O . ASP B 1 81 ? -6.141 19.297 11.148 1 92.5 81 ASP B O 1
ATOM 1540 N N . ARG B 1 82 ? -4.43 17.828 11.305 1 91.5 82 ARG B N 1
ATOM 1541 C CA . ARG B 1 82 ? -3.801 18.547 12.406 1 91.5 82 ARG B CA 1
ATOM 1542 C C . ARG B 1 82 ? -3.25 19.891 11.938 1 91.5 82 ARG B C 1
ATOM 1544 O O . ARG B 1 82 ? -3.248 20.859 12.695 1 91.5 82 ARG B O 1
ATOM 1551 N N . ILE B 1 83 ? -2.666 19.922 10.688 1 89.75 83 ILE B N 1
ATOM 1552 C CA . ILE B 1 83 ? -2.143 21.156 10.125 1 89.75 83 ILE B CA 1
ATOM 1553 C C . ILE B 1 83 ? -3.289 22.125 9.875 1 89.75 83 ILE B C 1
ATOM 1555 O O . ILE B 1 83 ? -3.24 23.281 10.305 1 89.75 83 ILE B O 1
ATOM 1559 N N . SER B 1 84 ? -4.281 21.703 9.062 1 83.69 84 SER B N 1
ATOM 1560 C CA . SER B 1 84 ? -5.469 22.516 8.82 1 83.69 84 SER B CA 1
ATOM 1561 C C . SER B 1 84 ? -6.605 21.672 8.25 1 83.69 84 SER B C 1
ATOM 1563 O O . SER B 1 84 ? -6.371 20.766 7.457 1 83.69 84 SER B O 1
ATOM 1565 N N . THR B 1 85 ? -7.703 22.109 8.617 1 81.25 85 THR B N 1
ATOM 1566 C CA . THR B 1 85 ? -8.883 21.422 8.109 1 81.25 85 THR B CA 1
ATOM 1567 C C . THR B 1 85 ? -9.414 22.109 6.855 1 81.25 85 THR B C 1
ATOM 1569 O O . THR B 1 85 ? -10.328 21.609 6.203 1 81.25 85 THR B O 1
ATOM 1572 N N . GLU B 1 86 ? -8.758 23.188 6.559 1 83.81 86 GLU B N 1
ATOM 1573 C CA . GLU B 1 86 ? -9.188 23.938 5.383 1 83.81 86 GLU B CA 1
ATOM 1574 C C . GLU B 1 86 ? -8.789 23.219 4.098 1 83.81 86 GLU B C 1
ATOM 1576 O O . GLU B 1 86 ? -7.777 22.516 4.059 1 83.81 86 GLU B O 1
ATOM 1581 N N . LEU B 1 87 ? -9.672 23.406 3.182 1 82.75 87 LEU B N 1
ATOM 1582 C CA . LEU B 1 87 ? -9.375 22.812 1.882 1 82.75 87 LEU B CA 1
ATOM 1583 C C . LEU B 1 87 ? -8.156 23.469 1.252 1 82.75 87 LEU B C 1
ATOM 1585 O O . LEU B 1 87 ? -8.133 24.688 1.051 1 82.75 87 LEU B O 1
ATOM 1589 N N . HIS B 1 88 ? -7.18 22.75 1.124 1 90.25 88 HIS B N 1
ATOM 1590 C CA . HIS B 1 88 ? -5.938 23.172 0.487 1 90.25 88 HIS B CA 1
ATOM 1591 C C . HIS B 1 88 ? -5.473 22.156 -0.544 1 90.25 88 HIS B C 1
ATOM 1593 O O . HIS B 1 88 ? -5.566 20.938 -0.313 1 90.25 88 HIS B O 1
ATOM 1599 N N . PRO B 1 89 ? -5.02 22.656 -1.67 1 89.94 89 PRO B N 1
ATOM 1600 C CA . PRO B 1 89 ? -4.629 21.75 -2.75 1 89.94 89 PRO B CA 1
ATOM 1601 C C . PRO B 1 89 ? -3.6 20.703 -2.307 1 89.94 89 PRO B C 1
ATOM 1603 O O . PRO B 1 89 ? -3.717 19.531 -2.65 1 89.94 89 PRO B O 1
ATOM 1606 N N . LEU B 1 90 ? -2.619 21.078 -1.531 1 90.75 90 LEU B N 1
ATOM 1607 C CA . LEU B 1 90 ? -1.587 20.156 -1.08 1 90.75 90 LEU B CA 1
ATOM 1608 C C . LEU B 1 90 ? -2.162 19.125 -0.105 1 90.75 90 LEU B C 1
ATOM 1610 O O . LEU B 1 90 ? -1.73 17.969 -0.084 1 90.75 90 LEU B O 1
ATOM 1614 N N . SER B 1 91 ? -3.074 19.531 0.772 1 93.38 91 SER B N 1
ATOM 1615 C CA . SER B 1 91 ? -3.758 18.594 1.667 1 93.38 91 SER B CA 1
ATOM 1616 C C . SER B 1 91 ? -4.559 17.562 0.884 1 93.38 91 SER B C 1
ATOM 1618 O O . SER B 1 91 ? -4.574 16.391 1.237 1 93.38 91 SER B O 1
ATOM 1620 N N . LYS B 1 92 ? -5.215 18.062 -0.164 1 93.12 92 LYS B N 1
ATOM 1621 C CA . LYS B 1 92 ? -5.977 17.156 -1.016 1 93.12 92 LYS B CA 1
ATOM 1622 C C . LYS B 1 92 ? -5.062 16.141 -1.693 1 93.12 92 LYS B C 1
ATOM 1624 O O . LYS B 1 92 ? -5.391 14.953 -1.77 1 93.12 92 LYS B O 1
ATOM 1629 N N . ILE B 1 93 ? -3.953 16.562 -2.223 1 92.75 93 ILE B N 1
ATOM 1630 C CA . ILE B 1 93 ? -2.996 15.688 -2.877 1 92.75 93 ILE B CA 1
ATOM 1631 C C . ILE B 1 93 ? -2.516 14.625 -1.89 1 92.75 93 ILE B C 1
ATOM 1633 O O . ILE B 1 93 ? -2.445 13.438 -2.229 1 92.75 93 ILE B O 1
ATOM 1637 N N . ALA B 1 94 ? -2.172 15.023 -0.673 1 94.56 94 ALA B N 1
ATOM 1638 C CA . ALA B 1 94 ? -1.695 14.094 0.35 1 94.56 94 ALA B CA 1
ATOM 1639 C C . ALA B 1 94 ? -2.746 13.031 0.659 1 94.56 94 ALA B C 1
ATOM 1641 O O . ALA B 1 94 ? -2.453 11.836 0.636 1 94.56 94 ALA B O 1
ATOM 1642 N N . LYS B 1 95 ? -3.947 13.438 0.919 1 94.94 95 LYS B N 1
ATOM 1643 C CA . LYS B 1 95 ? -5.023 12.523 1.272 1 94.94 95 LYS B CA 1
ATOM 1644 C C . LYS B 1 95 ? -5.398 11.633 0.09 1 94.94 95 LYS B C 1
ATOM 1646 O O . LYS B 1 95 ? -5.641 10.438 0.258 1 94.94 95 LYS B O 1
ATOM 1651 N N . ASP B 1 96 ? -5.473 12.234 -1.101 1 95 96 ASP B N 1
ATOM 1652 C CA . ASP B 1 96 ? -5.809 11.477 -2.299 1 95 96 ASP B CA 1
ATOM 1653 C C . ASP B 1 96 ? -4.734 10.43 -2.605 1 95 96 ASP B C 1
ATOM 1655 O O . ASP B 1 96 ? -5.047 9.328 -3.059 1 95 96 ASP B O 1
ATOM 1659 N N . ALA B 1 97 ? -3.482 10.789 -2.443 1 95.62 97 ALA B N 1
ATOM 1660 C CA . ALA B 1 97 ? -2.393 9.844 -2.67 1 95.62 97 ALA B CA 1
ATOM 1661 C C . ALA B 1 97 ? -2.467 8.68 -1.689 1 95.62 97 ALA B C 1
ATOM 1663 O O . ALA B 1 97 ? -2.252 7.523 -2.07 1 95.62 97 ALA B O 1
ATOM 1664 N N . GLY B 1 98 ? -2.709 8.953 -0.423 1 96.44 98 GLY B N 1
ATOM 1665 C CA . GLY B 1 98 ? -2.93 7.895 0.549 1 96.44 98 GLY B CA 1
ATOM 1666 C C . GLY B 1 98 ? -4.055 6.953 0.16 1 96.44 98 GLY B C 1
ATOM 1667 O O . GLY B 1 98 ? -3.895 5.73 0.22 1 96.44 98 GLY B O 1
ATOM 1668 N N . SER B 1 99 ? -5.156 7.508 -0.218 1 95.81 99 SER B N 1
ATOM 1669 C CA . SER B 1 99 ? -6.301 6.711 -0.653 1 95.81 99 SER B CA 1
ATOM 1670 C C . SER B 1 99 ? -5.961 5.887 -1.889 1 95.81 99 SER B C 1
ATOM 1672 O O . SER B 1 99 ? -6.414 4.75 -2.025 1 95.81 99 SER B O 1
ATOM 1674 N N . ALA B 1 100 ? -5.246 6.477 -2.797 1 96.62 100 ALA B N 1
ATOM 1675 C CA . ALA B 1 100 ? -4.801 5.766 -3.992 1 96.62 100 ALA B CA 1
ATOM 1676 C C . ALA B 1 100 ? -3.926 4.57 -3.627 1 96.62 100 ALA B C 1
ATOM 1678 O O . ALA B 1 100 ? -4.031 3.506 -4.238 1 96.62 100 ALA B O 1
ATOM 1679 N N . ALA B 1 101 ? -3.004 4.738 -2.66 1 97.75 101 ALA B N 1
ATOM 1680 C CA . ALA B 1 101 ? -2.186 3.623 -2.189 1 97.75 101 ALA B CA 1
ATOM 1681 C C . ALA B 1 101 ? -3.059 2.469 -1.703 1 97.75 101 ALA B C 1
ATOM 1683 O O . ALA B 1 101 ? -2.787 1.306 -2.008 1 97.75 101 ALA B O 1
ATOM 1684 N N . GLN B 1 102 ? -4.055 2.793 -0.972 1 97.19 102 GLN B N 1
ATOM 1685 C CA . GLN B 1 102 ? -4.961 1.765 -0.478 1 97.19 102 GLN B CA 1
ATOM 1686 C C . GLN B 1 102 ? -5.695 1.081 -1.628 1 97.19 102 GLN B C 1
ATOM 1688 O O . GLN B 1 102 ? -5.918 -0.131 -1.597 1 97.19 102 GLN B O 1
ATOM 1693 N N . LEU B 1 103 ? -6.121 1.797 -2.607 1 96.75 103 LEU B N 1
ATOM 1694 C CA . LEU B 1 103 ? -6.75 1.205 -3.781 1 96.75 103 LEU B CA 1
ATOM 1695 C C . LEU B 1 103 ? -5.816 0.205 -4.453 1 96.75 103 LEU B C 1
ATOM 1697 O O . LEU B 1 103 ? -6.242 -0.885 -4.844 1 96.75 103 LEU B O 1
ATOM 1701 N N . VAL B 1 104 ? -4.574 0.55 -4.605 1 97.75 104 VAL B N 1
ATOM 1702 C CA . VAL B 1 104 ? -3.6 -0.35 -5.215 1 97.75 104 VAL B CA 1
ATOM 1703 C C . VAL B 1 104 ? -3.436 -1.596 -4.344 1 97.75 104 VAL B C 1
ATOM 1705 O O . VAL B 1 104 ? -3.309 -2.709 -4.863 1 97.75 104 VAL B O 1
ATOM 1708 N N . ALA B 1 105 ? -3.393 -1.421 -3.016 1 98.38 105 ALA B N 1
ATOM 1709 C CA . ALA B 1 105 ? -3.303 -2.564 -2.113 1 98.38 105 ALA B CA 1
ATOM 1710 C C . ALA B 1 105 ? -4.5 -3.496 -2.287 1 98.38 105 ALA B C 1
ATOM 1712 O O . ALA B 1 105 ? -4.348 -4.719 -2.283 1 98.38 105 ALA B O 1
ATOM 1713 N N . LEU B 1 106 ? -5.668 -2.936 -2.436 1 97.81 106 LEU B N 1
ATOM 1714 C CA . LEU B 1 106 ? -6.859 -3.752 -2.641 1 97.81 106 LEU B CA 1
ATOM 1715 C C . LEU B 1 106 ? -6.809 -4.461 -3.99 1 97.81 106 LEU B C 1
ATOM 1717 O O . LEU B 1 106 ? -7.285 -5.59 -4.121 1 97.81 106 LEU B O 1
ATOM 1721 N N . LEU B 1 107 ? -6.305 -3.807 -4.984 1 97.69 107 LEU B N 1
ATOM 1722 C CA . LEU B 1 107 ? -6.094 -4.457 -6.273 1 97.69 107 LEU B CA 1
ATOM 1723 C C . LEU B 1 107 ? -5.16 -5.652 -6.133 1 97.69 107 LEU B C 1
ATOM 1725 O O . LEU B 1 107 ? -5.395 -6.707 -6.723 1 97.69 107 LEU B O 1
ATOM 1729 N N . LEU B 1 108 ? -4.117 -5.48 -5.344 1 98.5 108 LEU B N 1
ATOM 1730 C CA . LEU B 1 108 ? -3.188 -6.574 -5.086 1 98.5 108 LEU B CA 1
ATOM 1731 C C . LEU B 1 108 ? -3.906 -7.762 -4.453 1 98.5 108 LEU B C 1
ATOM 1733 O O . LEU B 1 108 ? -3.738 -8.898 -4.891 1 98.5 108 LEU B O 1
ATOM 17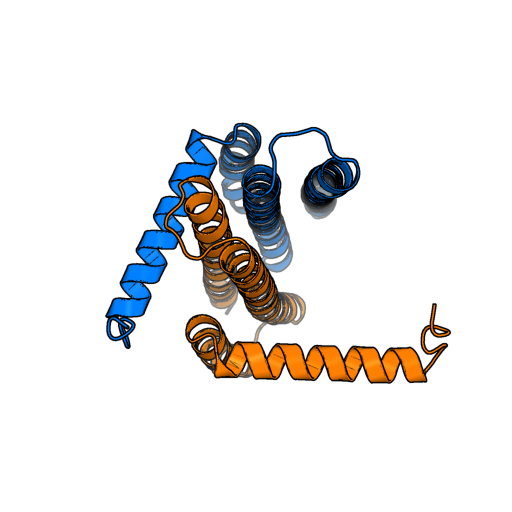37 N N . VAL B 1 109 ? -4.707 -7.461 -3.436 1 98.75 109 VAL B N 1
ATOM 1738 C CA . VAL B 1 109 ? -5.473 -8.508 -2.771 1 98.75 109 VAL B CA 1
ATOM 1739 C C . VAL B 1 109 ? -6.359 -9.227 -3.789 1 98.75 109 VAL B C 1
ATOM 1741 O O . VAL B 1 109 ? -6.387 -10.461 -3.836 1 98.75 109 VAL B O 1
ATOM 1744 N N . SER B 1 110 ? -7.031 -8.539 -4.609 1 98.62 110 SER B N 1
ATOM 1745 C CA . SER B 1 110 ? -7.949 -9.102 -5.598 1 98.62 110 SER B CA 1
ATOM 1746 C C . SER B 1 110 ? -7.207 -9.969 -6.609 1 98.62 110 SER B C 1
ATOM 1748 O O . SER B 1 110 ? -7.629 -11.094 -6.895 1 98.62 110 SER B O 1
ATOM 1750 N N . VAL B 1 111 ? -6.141 -9.453 -7.156 1 98.56 111 VAL B N 1
ATOM 1751 C CA . VAL B 1 111 ? -5.375 -10.18 -8.164 1 98.56 111 VAL B CA 1
ATOM 1752 C C . VAL B 1 111 ? -4.805 -11.461 -7.551 1 98.56 111 VAL B C 1
ATOM 1754 O O . VAL B 1 111 ? -4.801 -12.516 -8.188 1 98.56 111 VAL B O 1
ATOM 1757 N N . PHE B 1 112 ? -4.352 -11.367 -6.293 1 98.81 112 PHE B N 1
ATOM 1758 C CA . PHE B 1 112 ? -3.824 -12.547 -5.621 1 98.81 112 PHE B CA 1
ATOM 1759 C C . PHE B 1 112 ? -4.902 -13.617 -5.477 1 98.81 112 PHE B C 1
ATOM 1761 O O . PHE B 1 112 ? -4.645 -14.797 -5.703 1 98.81 112 PHE B O 1
ATOM 1768 N N . TRP B 1 113 ? -6.008 -13.242 -5.09 1 98.75 113 TRP B N 1
ATOM 1769 C CA . TRP B 1 113 ? -7.086 -14.211 -4.934 1 98.75 113 TRP B CA 1
ATOM 1770 C C . TRP B 1 113 ? -7.469 -14.82 -6.277 1 98.75 113 TRP B C 1
ATOM 1772 O O . TRP B 1 113 ? -7.727 -16.016 -6.371 1 98.75 113 TRP B O 1
ATOM 1782 N N . LEU B 1 114 ? -7.516 -14.016 -7.336 1 98.31 114 LEU B N 1
ATOM 1783 C CA . LEU B 1 114 ? -7.805 -14.531 -8.672 1 98.31 114 LEU B CA 1
ATOM 1784 C C . LEU B 1 114 ? -6.75 -15.539 -9.109 1 98.31 114 LEU B C 1
ATOM 1786 O O . LEU B 1 114 ? -7.086 -16.594 -9.648 1 98.31 114 LEU B O 1
ATOM 1790 N N . MET B 1 115 ? -5.555 -15.227 -8.914 1 98.25 115 MET B N 1
ATOM 1791 C CA . MET B 1 115 ? -4.465 -16.125 -9.273 1 98.25 115 MET B CA 1
ATOM 1792 C C . MET B 1 115 ? -4.531 -17.422 -8.461 1 98.25 115 MET B C 1
ATOM 1794 O O . MET B 1 115 ? -4.281 -18.5 -8.984 1 98.25 115 MET B O 1
ATOM 1798 N N . ALA B 1 116 ? -4.797 -17.25 -7.195 1 98.25 116 ALA B N 1
ATOM 1799 C CA . ALA B 1 116 ? -4.895 -18.406 -6.32 1 98.25 116 ALA B CA 1
ATOM 1800 C C . ALA B 1 116 ? -5.988 -19.359 -6.797 1 98.25 116 ALA B C 1
ATOM 1802 O O . ALA B 1 116 ? -5.781 -20.578 -6.852 1 98.25 116 ALA B O 1
ATOM 1803 N N . PHE B 1 117 ? -7.09 -18.812 -7.176 1 97.5 117 PHE B N 1
ATOM 1804 C CA . PHE B 1 117 ? -8.203 -19.656 -7.605 1 97.5 117 PHE B CA 1
ATOM 1805 C C . PHE B 1 117 ? -7.852 -20.406 -8.883 1 97.5 117 PHE B C 1
ATOM 1807 O O . PHE B 1 117 ? -8.328 -21.531 -9.102 1 97.5 117 PHE B O 1
ATOM 1814 N N . ASN B 1 118 ? -6.98 -19.828 -9.641 1 95 118 ASN B N 1
ATOM 1815 C CA . ASN B 1 118 ? -6.547 -20.484 -10.867 1 95 118 ASN B CA 1
ATOM 1816 C C . ASN B 1 118 ? -5.688 -21.703 -10.57 1 95 118 ASN B C 1
ATOM 1818 O O . ASN B 1 118 ? -5.422 -22.516 -11.461 1 95 118 ASN B O 1
ATOM 1822 N N . THR B 1 119 ? -5.246 -21.828 -9.398 1 94.38 119 THR B N 1
ATOM 1823 C CA . THR B 1 119 ? -4.383 -22.953 -9.039 1 94.38 119 THR B CA 1
ATOM 1824 C C . THR B 1 119 ? -5.207 -24.125 -8.531 1 94.38 119 THR B C 1
ATOM 1826 O O . THR B 1 119 ? -4.676 -25.219 -8.32 1 94.38 119 THR B O 1
ATOM 1829 N N . LEU B 1 120 ? -6.52 -23.891 -8.273 1 91.69 120 LEU B N 1
ATOM 1830 C CA . LEU B 1 120 ? -7.379 -24.969 -7.766 1 91.69 120 LEU B CA 1
ATOM 1831 C C . LEU B 1 120 ? -7.84 -25.875 -8.891 1 91.69 120 LEU B C 1
ATOM 1833 O O . LEU B 1 120 ? -7.984 -25.438 -10.039 1 91.69 120 LEU B O 1
#

InterPro domains:
  IPR000829 DAGK family [PF01219] (16-117)
  IPR000829 DAGK family [PTHR34299] (3-117)
  IPR033718 Diacylglycerol kinase, prokaryotic [cd14264] (10-117)
  IPR036945 Diacylglycerol kinase (DAGK) superfamily [G3DSA:1.10.287.3610] (1-119)

pLDDT: mean 91.83, std 11.69, range [28.41, 98.81]

Foldseek 3Di:
DPPQDDDVRNVVVVVVVVVVLLVCCCVPPPVLVVLVVVVVVQLVVLVVDPFDPVLSVQLVVLSVVLNVLVSVLVVQLVVLVVVDPDDDPVSVVSNVVSVVSSVVSVVSNVVSVVVRVVVD/DPPQDDDPVNVVVVVVVVVVLLVCCCVPPPVLVVLVVVVVVQLVVLVVDPFDPVLSVVLNVLSVVLNVLVSVLVVQLVVLVVVHPDDDPVSCVSNVVSVVSSVVSVVSNVVSVVVRVVVD

Nearest PDB structures (foldseek):
  4brb-assembly2_D  TM=9.767E-01  e=1.323E-07  Escherichia coli K-12
  5d56-assembly1_A  TM=9.437E-01  e=7.902E-08  Escherichia coli K-12
  4ck0-assembly1_C  TM=9.669E-01  e=1.977E-07  Escherichia coli K-12
  4bpd-assembly2_D  TM=9.770E-01  e=2.633E-07  Escherichia coli K-12
  5d6i-assembly1_C  TM=9.567E-01  e=4.409E-07  Escherichia coli

Organism: NCBI:txid2528037

Secondary structure (DSSP, 8-state):
------HHHHHHHHHHHHHHHHHHHHHH-HHHHHHHHHHHHHHHHHHHS---HHHHHHHHHHHHHHHHHHHHHHHHHHHHHHH-SS--HHHHHHHHHHHHHHHHHHHHHHHHHHHHHTT-/------HHHHHHHHHHHHHHHHHHHHHH-HHHHHHHHHHHHHHHHHHHS---HHHHHHHHHHHHHHHHHHHHHHHHHHHHHHH--S--HHHHHHHHHHHHHHHHHHHHHHHHHHHHHTT-

Radius of gyration: 19.25 Å; Cα contacts (8 Å, |Δi|>4): 226; chains: 2; bounding box: 41×53×51 Å

Solvent-accessible surface area (backbone atoms only — not comparable to full-atom values): 12648 Å² total; per-residue (Å²): 123,77,78,70,62,62,72,67,58,32,52,52,49,50,50,49,41,14,51,51,13,47,51,48,41,47,74,72,29,69,70,49,38,51,49,53,54,53,43,64,50,52,52,60,50,50,70,70,49,90,60,57,67,54,58,35,49,50,52,50,47,34,49,51,48,34,53,33,44,42,26,46,30,51,16,50,45,26,49,46,47,61,75,45,80,64,93,39,74,70,50,50,51,54,48,50,49,33,52,49,54,35,52,53,32,51,49,49,39,52,51,49,50,56,53,52,60,68,73,98,125,75,80,66,64,64,70,67,59,30,49,51,50,51,47,50,53,48,50,49,50,52,52,48,42,47,73,71,30,67,68,49,38,52,48,52,53,53,41,64,50,50,52,59,48,53,70,71,48,91,61,57,65,66,49,36,49,50,53,50,49,35,50,52,47,35,54,52,42,42,51,52,28,51,52,50,44,50,53,43,50,69,75,44,79,65,92,38,75,41,53,49,50,18,45,17,14,27,41,22,24,36,50,50,34,50,49,49,39,51,52,47,52,55,54,52,58,67,72,102

Sequence (240 aa):
MKPGKRGLARLIAAAQYSCDGLAAAYRNEAAFRQLVWLHAVLLPLAFCFDFDTPVRMLLVGASLLSLIVELFNTAIEAVVDRISTELHPLSKIAKDAGSAAQLVALLLVSVFWLMAFNTLMKPGKRGLARLIAAAQYSCDGLAAAYRNEAAFRQLVWLHAVLLPLAFCFDFDTPVRMLLVGASLLSLIVELFNTAIEAVVDRISTELHPLSKIAKDAGSAAQLVALLLVSVFWLMAFNTL